Protein 4DOL (pdb70)

InterPro domains:
  IPR016087 Chalcone isomerase [PF02431] (90-283)
  IPR016088 Chalcone isomerase, 3-layer sandwich [G3DSA:3.50.70.10] (93-264)
  IPR016089 Chalcone isomerase, orthogonal bundle domain superfamily [G3DSA:1.10.890.20] (136-282)
  IPR036298 Chalcone isomerase superfamily [SSF54626] (83-286)

Sequence (207 aa):
EDYAEETATSVKFKRSVTLPGCSSPLSLLGTGFREKKFAIIGVKVYAAGYYVNESILSGLSAWTGRSADEIQRDSSLFVSIFQAQAEKSLQIVLVRDVDGKTFWDALDEAISPRIKSPSSEDTTALSTFCCIFQNRPLNKGSVILLTWINTSNMLVSVSSGGLPTNVDATIESGNVTSALFDVFFGDSPVSPTLKSSVANQLAMTLV

Nearest PDB structures (foldseek):
  4dol-assembly1_A  TM=1.005E+00  e=4.509E-45  Arabidopsis thaliana
  8dld-assembly1_A  TM=9.116E-01  e=2.793E-19  Physcomitrium patens
  5wl7-assembly1_A  TM=8.899E-01  e=1.535E-18  unidentified
  8dlc-assembly1_A-2  TM=8.757E-01  e=1.022E-16  Vitis vinifera
  8v8o-assembly2_B  TM=8.130E-01  e=9.898E-14  Panicum virgatum

Solvent-accessible surface area: 9985 Å² total; per-residue (Å²): 173,89,100,14,98,6,127,38,26,51,28,113,1,81,106,50,10,98,4,17,59,11,108,43,75,0,30,28,10,5,23,1,38,42,89,54,131,98,79,142,125,34,35,87,12,25,0,0,0,1,0,3,21,111,70,5,40,90,59,1,68,78,34,74,66,108,56,24,90,80,0,56,179,31,68,67,0,4,71,28,0,22,96,12,175,13,24,2,0,0,17,13,19,8,31,93,94,17,66,42,149,32,31,87,86,37,26,87,113,16,12,49,73,84,12,164,100,66,51,98,88,1,81,90,4,32,71,53,8,27,80,30,8,96,159,94,99,8,79,140,29,2,6,10,2,8,2,3,46,66,56,31,24,0,20,0,3,9,20,101,45,49,70,10,133,98,50,55,9,88,6,87,0,27,77,0,0,48,5,8,14,57,6,8,5,11,130,87,24,40,0,83,55,0,18,38,32,0,0,74,74,0,12,141,51,9,150

B-factor: mean 35.25, std 10.64, range [9.22, 76.33]

Structure (mmCIF, N/CA/C/O backbone):
data_4DOL
#
_entry.id   4DOL
#
_cell.length_a   51.908
_cell.length_b   52.911
_cell.length_c   95.563
_cell.angle_alpha   90.000
_cell.angle_beta   90.000
_cell.angle_gamma   90.000
#
_symmetry.space_group_name_H-M   'P 21 21 21'
#
loop_
_entity.id
_entity.type
_entity.pdbx_description
1 polymer At1g53520
2 non-polymer 'PALMITIC ACID'
3 water water
#
loop_
_atom_site.group_PDB
_atom_site.id
_atom_site.type_symbol
_atom_site.label_atom_id
_atom_site.label_alt_id
_atom_site.label_comp_id
_atom_site.label_asym_id
_atom_site.label_entity_id
_atom_site.label_seq_id
_atom_site.pdbx_PDB_ins_code
_atom_site.Cartn_x
_atom_site.Cartn_y
_atom_site.Cartn_z
_atom_site.occupancy
_atom_site.B_iso_or_equiv
_atom_site.auth_seq_id
_atom_site.auth_comp_id
_atom_site.auth_asym_id
_atom_site.auth_atom_id
_atom_site.pdbx_PDB_model_num
ATOM 1 N N . GLU A 1 11 ? 11.905 9.544 9.169 1.00 66.03 11 GLU A N 1
ATOM 2 C CA . GLU A 1 11 ? 10.485 9.387 8.744 1.00 64.53 11 GLU A CA 1
ATOM 3 C C . GLU A 1 11 ? 10.260 7.957 8.257 1.00 61.53 11 GLU A C 1
ATOM 4 O O . GLU A 1 11 ? 10.959 7.032 8.672 1.00 61.52 11 GLU A O 1
ATOM 10 N N . ASP A 1 12 ? 9.271 7.787 7.387 1.00 57.50 12 ASP A N 1
ATOM 11 C CA . ASP A 1 12 ? 8.945 6.488 6.816 1.00 54.15 12 ASP A CA 1
ATOM 12 C C . ASP A 1 12 ? 9.677 6.328 5.489 1.00 50.58 12 ASP A C 1
ATOM 13 O O . ASP A 1 12 ? 9.895 5.210 5.019 1.00 46.08 12 ASP A O 1
ATOM 18 N N . TYR A 1 13 ? 10.054 7.457 4.897 1.00 47.96 13 TYR A N 1
ATOM 19 C CA . TYR A 1 13 ? 10.748 7.470 3.614 1.00 47.34 13 TYR A CA 1
ATOM 20 C C . TYR A 1 13 ? 12.068 8.226 3.668 1.00 46.60 13 TYR A C 1
ATOM 21 O O . TYR A 1 13 ? 12.235 9.162 4.451 1.00 46.32 13 TYR A O 1
ATOM 30 N N . ALA A 1 14 ? 13.008 7.800 2.831 1.00 41.63 14 ALA A N 1
ATOM 31 C CA . ALA A 1 14 ? 14.308 8.443 2.736 1.00 40.52 14 ALA A CA 1
ATOM 32 C C . ALA A 1 14 ? 14.341 9.066 1.345 1.00 39.38 14 ALA A C 1
ATOM 33 O O . ALA A 1 14 ? 13.652 8.599 0.439 1.00 40.93 14 ALA A O 1
ATOM 35 N N . GLU A 1 15 ? 15.129 10.118 1.170 1.00 40.14 15 GLU A N 1
ATOM 36 C CA . GLU A 1 15 ? 15.200 10.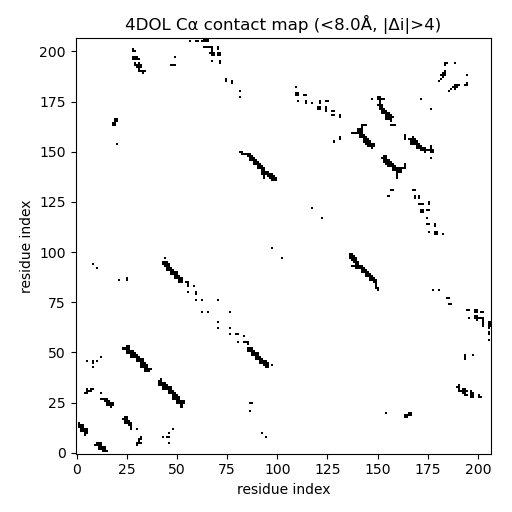768 -0.129 1.00 40.75 15 GLU A CA 1
ATOM 37 C C . GLU A 1 15 ? 16.589 10.667 -0.735 1.00 40.08 15 GLU A C 1
ATOM 38 O O . GLU A 1 15 ? 17.591 10.943 -0.073 1.00 40.47 15 GLU A O 1
ATOM 44 N N . GLU A 1 16 ? 16.646 10.256 -1.997 1.00 37.74 16 GLU A N 1
ATOM 45 C CA . GLU A 1 16 ? 17.920 10.152 -2.686 1.00 37.97 16 GLU A CA 1
ATOM 46 C C . GLU A 1 16 ? 18.267 11.571 -3.123 1.00 41.07 16 GLU A C 1
ATOM 47 O O . GLU A 1 16 ? 17.572 12.167 -3.942 1.00 41.31 16 GLU A O 1
ATOM 53 N N . THR A 1 17 ? 19.338 12.102 -2.545 1.00 44.70 17 THR A N 1
ATOM 54 C CA . THR A 1 17 ? 19.819 13.457 -2.804 1.00 48.44 17 THR A CA 1
ATOM 55 C C . THR A 1 17 ? 19.730 13.988 -4.238 1.00 48.46 17 THR A C 1
ATOM 56 O O . THR A 1 17 ? 19.013 14.952 -4.515 1.00 47.85 17 THR A O 1
ATOM 60 N N . ALA A 1 18 ? 20.467 13.358 -5.144 1.00 45.67 18 ALA A N 1
ATOM 61 C CA . ALA A 1 18 ? 20.525 13.788 -6.537 1.00 44.17 18 ALA A CA 1
ATOM 62 C C . ALA A 1 18 ? 19.231 13.800 -7.343 1.00 41.73 18 ALA A C 1
ATOM 63 O O . ALA A 1 18 ? 18.971 14.747 -8.083 1.00 43.09 18 ALA A O 1
ATOM 65 N N . THR A 1 19 ? 18.424 12.756 -7.208 1.00 37.84 19 THR A N 1
ATOM 66 C CA . THR A 1 19 ? 17.187 12.651 -7.977 1.00 37.23 19 THR A CA 1
ATOM 67 C C . THR A 1 19 ? 15.919 12.996 -7.202 1.00 37.38 19 THR A C 1
ATOM 68 O O . THR A 1 19 ? 14.854 13.164 -7.797 1.00 39.44 19 THR A O 1
ATOM 72 N N . SER A 1 20 ? 16.037 13.076 -5.881 1.00 38.24 20 SER A N 1
ATOM 73 C CA . SER A 1 20 ? 14.905 13.374 -5.009 1.00 39.38 20 SER A CA 1
ATOM 74 C C . SER A 1 20 ? 13.903 12.220 -4.942 1.00 38.65 20 SER A C 1
ATOM 75 O O . SER A 1 20 ? 12.823 12.365 -4.371 1.00 38.68 20 SER A O 1
ATOM 78 N N . VAL A 1 21 ? 14.255 11.075 -5.524 1.00 35.40 21 VAL A N 1
ATOM 79 C CA . VAL A 1 21 ? 13.369 9.915 -5.494 1.00 32.83 21 VAL A CA 1
ATOM 80 C C . VAL A 1 21 ? 13.276 9.387 -4.069 1.00 32.12 21 VAL A C 1
ATOM 81 O O . VAL A 1 21 ? 14.290 9.227 -3.392 1.00 33.07 21 VAL A O 1
ATOM 85 N N . LYS A 1 22 ? 12.057 9.122 -3.612 1.00 33.89 22 LYS A N 1
ATOM 86 C CA . LYS A 1 22 ? 11.850 8.618 -2.260 1.00 35.55 22 LYS A CA 1
ATOM 87 C C . LYS A 1 22 ? 11.855 7.096 -2.185 1.00 32.84 22 LYS A C 1
ATOM 88 O O . LYS A 1 22 ? 11.305 6.410 -3.046 1.00 37.20 22 LYS A O 1
ATOM 94 N N . PHE A 1 23 ? 12.484 6.583 -1.136 1.00 32.04 23 PHE A N 1
ATOM 95 C CA . PHE A 1 23 ? 12.574 5.148 -0.895 1.00 32.92 23 PHE A CA 1
ATOM 96 C C . PHE A 1 23 ? 12.044 4.866 0.506 1.00 31.33 23 PHE A C 1
ATOM 97 O O . PHE A 1 23 ? 12.513 5.456 1.482 1.00 33.58 23 PHE A O 1
ATOM 105 N N . LYS A 1 24 ? 11.062 3.978 0.607 1.00 34.08 24 LYS A N 1
ATOM 106 C CA . LYS A 1 24 ? 10.494 3.643 1.908 1.00 36.87 24 LYS A CA 1
ATOM 107 C C . LYS A 1 24 ? 11.568 2.938 2.726 1.00 37.31 24 LYS A C 1
ATOM 108 O O . LYS A 1 24 ? 12.267 2.065 2.216 1.00 34.41 24 LYS A O 1
ATOM 114 N N . ARG A 1 25 ? 11.702 3.322 3.993 1.00 34.88 25 ARG A N 1
ATOM 115 C CA . ARG A 1 25 ? 12.713 2.735 4.866 1.00 33.75 25 ARG A CA 1
ATOM 116 C C . ARG A 1 25 ? 12.470 1.265 5.199 1.00 34.42 25 ARG A C 1
ATOM 117 O O . ARG A 1 25 ? 13.413 0.510 5.440 1.00 31.92 25 ARG A O 1
ATOM 125 N N . SER A 1 26 ? 11.206 0.860 5.226 1.00 32.35 26 SER A N 1
ATOM 126 C CA . SER A 1 26 ? 10.871 -0.527 5.499 1.00 33.60 26 SER A CA 1
ATOM 127 C C . SER A 1 26 ? 9.886 -0.938 4.425 1.00 35.22 26 SER A C 1
ATOM 128 O O . SER A 1 26 ? 8.886 -0.254 4.197 1.00 37.23 26 SER A O 1
ATOM 131 N N . VAL A 1 27 ? 10.167 -2.050 3.756 1.00 34.70 27 VAL A N 1
ATOM 132 C CA . VAL A 1 27 ? 9.298 -2.495 2.679 1.00 35.62 27 VAL A CA 1
ATOM 133 C C . VAL A 1 27 ? 9.051 -3.992 2.635 1.00 34.67 27 VAL A C 1
ATOM 134 O O . VAL A 1 27 ? 9.859 -4.789 3.111 1.00 35.17 27 VAL A O 1
ATOM 138 N N . THR A 1 28 ? 7.910 -4.358 2.060 1.00 32.06 28 THR A N 1
ATOM 139 C CA . THR A 1 28 ? 7.545 -5.754 1.870 1.00 31.23 28 THR A CA 1
ATOM 140 C C . THR A 1 28 ? 7.737 -5.970 0.372 1.00 28.84 28 THR A C 1
ATOM 141 O O . THR A 1 28 ? 7.140 -5.264 -0.444 1.00 31.36 28 THR A O 1
ATOM 145 N N . LEU A 1 29 ? 8.580 -6.928 0.009 1.00 26.40 29 LEU A N 1
ATOM 146 C CA . LEU A 1 29 ? 8.864 -7.188 -1.401 1.00 25.77 29 LEU A CA 1
ATOM 147 C C . LEU A 1 29 ? 8.382 -8.551 -1.881 1.00 25.73 29 LEU A C 1
ATOM 148 O O . LEU A 1 29 ? 8.288 -9.499 -1.099 1.00 25.83 29 LEU A O 1
ATOM 153 N N . PRO A 1 30 ? 8.082 -8.671 -3.188 1.00 23.45 30 PRO A N 1
ATOM 154 C CA . PRO A 1 30 ? 7.612 -9.934 -3.763 1.00 25.06 30 PRO A CA 1
ATOM 155 C C . PRO A 1 30 ? 8.529 -11.116 -3.439 1.00 26.56 30 PRO A C 1
ATOM 156 O O . PRO A 1 30 ? 9.750 -11.043 -3.625 1.00 25.44 30 PRO A O 1
ATOM 160 N N . GLY A 1 31 ? 7.934 -12.199 -2.946 1.00 24.25 31 GLY A N 1
ATOM 161 C CA . GLY A 1 31 ? 8.697 -13.391 -2.630 1.00 25.33 31 GLY A CA 1
ATOM 162 C C . GLY A 1 31 ? 9.520 -13.361 -1.358 1.00 25.21 31 GLY A C 1
ATOM 163 O O . GLY A 1 31 ? 10.177 -14.350 -1.036 1.00 28.16 31 GLY A O 1
ATOM 164 N N . CYS A 1 32 ? 9.500 -12.243 -0.638 1.00 26.73 32 CYS A N 1
ATOM 165 C CA . CYS A 1 32 ? 10.261 -12.130 0.604 1.00 29.99 32 CYS A CA 1
ATOM 166 C C . CYS A 1 32 ? 9.353 -12.264 1.820 1.00 32.54 32 CYS A C 1
ATOM 167 O O . CYS A 1 32 ? 8.361 -11.553 1.951 1.00 30.07 32 CYS A O 1
ATOM 170 N N . SER A 1 33 ? 9.713 -13.172 2.715 1.00 42.27 33 SER A N 1
ATOM 171 C CA . SER A 1 33 ? 8.928 -13.413 3.915 1.00 49.16 33 SER A CA 1
ATOM 172 C C . SER A 1 33 ? 8.859 -12.202 4.845 1.00 51.21 33 SER A C 1
ATOM 173 O O . SER A 1 33 ? 7.775 -11.692 5.137 1.00 54.47 33 SER A O 1
ATOM 176 N N . SER A 1 34 ? 10.020 -11.742 5.300 1.00 45.77 34 SER A N 1
ATOM 177 C CA . SER A 1 34 ? 10.089 -10.608 6.213 1.00 44.02 34 SER A CA 1
ATOM 178 C C . SER A 1 34 ? 10.326 -9.277 5.513 1.00 41.07 34 SER A C 1
ATOM 179 O O . SER A 1 34 ? 10.864 -9.232 4.409 1.00 33.48 34 SER A O 1
ATOM 182 N N . PRO A 1 35 ? 9.906 -8.168 6.146 1.00 38.99 35 PRO A N 1
ATOM 183 C CA . PRO A 1 35 ? 10.110 -6.856 5.534 1.00 37.35 35 PRO A CA 1
ATOM 184 C C . PRO A 1 35 ? 11.607 -6.579 5.508 1.00 34.92 35 PRO A C 1
ATOM 185 O O . PRO A 1 35 ? 12.356 -7.113 6.330 1.00 33.93 35 PRO A O 1
ATOM 189 N N . LEU A 1 36 ? 12.043 -5.760 4.560 1.00 30.11 36 LEU A N 1
ATOM 190 C CA . LEU A 1 36 ? 13.455 -5.422 4.458 1.00 30.07 36 LEU A CA 1
ATOM 191 C C . LEU A 1 36 ? 13.663 -3.965 4.821 1.00 28.72 36 LEU A C 1
ATOM 192 O O . LEU A 1 36 ? 12.779 -3.131 4.616 1.00 28.64 36 LEU A O 1
ATOM 197 N N . SER A 1 37 ? 14.839 -3.665 5.359 1.00 28.52 37 SER A N 1
ATOM 198 C CA . SER A 1 37 ? 15.175 -2.306 5.755 1.00 27.83 37 SER A CA 1
ATOM 199 C C . SER A 1 37 ? 16.155 -1.667 4.779 1.00 27.17 37 SER A C 1
ATOM 200 O O . SER A 1 37 ? 17.108 -2.314 4.321 1.00 23.59 37 SER A O 1
ATOM 203 N N . LEU A 1 38 ? 15.915 -0.392 4.478 1.00 26.50 38 LEU A N 1
ATOM 204 C CA . LEU A 1 38 ? 16.757 0.373 3.567 1.00 29.09 38 LEU A CA 1
ATOM 205 C C . LEU A 1 38 ? 18.137 0.563 4.185 1.00 30.88 38 LEU A C 1
ATOM 206 O O . LEU A 1 38 ? 18.263 1.050 5.314 1.00 27.18 38 LEU A O 1
ATOM 211 N N . LEU A 1 39 ? 19.168 0.182 3.437 1.00 25.40 39 LEU A N 1
ATOM 212 C CA . LEU A 1 39 ? 20.539 0.295 3.909 1.00 27.89 39 LEU A CA 1
ATOM 213 C C . LEU A 1 39 ? 21.282 1.441 3.224 1.00 27.51 39 LEU A C 1
ATOM 214 O O . LEU A 1 39 ? 22.262 1.959 3.756 1.00 30.19 39 LEU A O 1
ATOM 219 N N . GLY A 1 40 ? 20.818 1.838 2.043 1.00 28.30 40 GLY A N 1
ATOM 220 C CA . GLY A 1 40 ? 21.473 2.928 1.341 1.00 26.24 40 GLY A CA 1
ATOM 221 C C . GLY A 1 40 ? 20.799 3.323 0.038 1.00 24.40 40 GLY A C 1
ATOM 222 O O . GLY A 1 40 ? 20.028 2.552 -0.533 1.00 24.77 40 GLY A O 1
ATOM 223 N N . THR A 1 41 ? 21.090 4.535 -0.427 1.00 24.92 41 THR A N 1
ATOM 224 C CA . THR A 1 41 ? 20.531 5.028 -1.681 1.00 26.65 41 THR A CA 1
ATOM 225 C C . THR A 1 41 ? 21.615 5.713 -2.495 1.00 26.00 41 THR A C 1
ATOM 226 O O . THR A 1 41 ? 22.660 6.091 -1.972 1.00 28.60 41 THR A O 1
ATOM 230 N N . GLY A 1 42 ? 21.361 5.868 -3.785 1.00 24.99 42 GLY A N 1
ATOM 231 C CA . GLY A 1 42 ? 22.331 6.513 -4.647 1.00 25.70 42 GLY A CA 1
ATOM 232 C C . GLY A 1 42 ? 21.757 6.660 -6.037 1.00 26.18 42 GLY A C 1
ATOM 233 O O . GLY A 1 42 ? 20.611 6.284 -6.281 1.00 27.78 42 GLY A O 1
ATOM 234 N N . PHE A 1 43 ? 22.543 7.214 -6.950 1.00 25.59 43 PHE A N 1
ATOM 235 C CA . PHE A 1 43 ? 22.080 7.383 -8.315 1.00 25.84 43 PHE A CA 1
ATOM 236 C C . PHE A 1 43 ? 23.131 6.843 -9.267 1.00 22.71 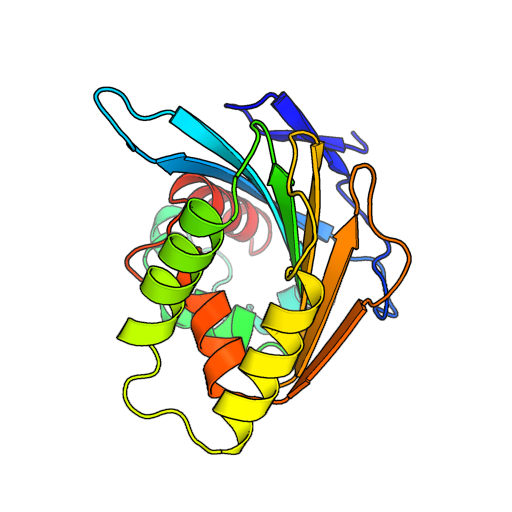43 PHE A C 1
ATOM 237 O O . PHE A 1 43 ? 24.300 6.682 -8.902 1.00 23.31 43 PHE A O 1
ATOM 245 N N . ARG A 1 44 ? 22.700 6.548 -10.486 1.00 26.12 44 ARG A N 1
ATOM 246 C CA . ARG A 1 44 ? 23.601 6.054 -11.511 1.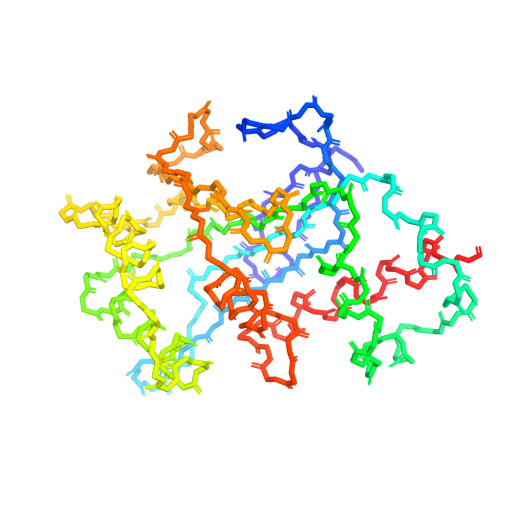00 25.17 44 ARG A CA 1
ATOM 247 C C . ARG A 1 44 ? 23.517 7.035 -12.664 1.00 24.13 44 ARG A C 1
ATOM 248 O O . ARG A 1 44 ? 22.434 7.313 -13.177 1.00 27.16 44 ARG A O 1
ATOM 256 N N . GLU A 1 45 ? 24.660 7.587 -13.047 1.00 25.32 45 GLU A N 1
ATOM 257 C CA . GLU A 1 45 ? 24.689 8.524 -14.158 1.00 28.62 45 GLU A CA 1
ATOM 258 C C . GLU A 1 45 ? 25.590 7.966 -15.249 1.00 28.80 45 GLU A C 1
ATOM 259 O O . GLU A 1 45 ? 26.515 7.202 -14.972 1.00 28.93 45 GLU A O 1
ATOM 265 N N . LYS A 1 46 ? 25.304 8.334 -16.493 1.00 26.53 46 LYS A N 1
ATOM 266 C CA . LYS A 1 46 ? 26.098 7.865 -17.618 1.00 25.08 46 LYS A CA 1
ATOM 267 C C . LYS A 1 46 ? 26.146 8.941 -18.686 1.00 26.48 46 LYS A C 1
ATOM 268 O O . LYS A 1 46 ? 25.185 9.690 -18.864 1.00 27.65 46 LYS A O 1
ATOM 274 N N . LYS A 1 47 ? 27.276 9.020 -19.379 1.00 28.00 47 LYS A N 1
ATOM 275 C CA . LYS A 1 47 ? 27.436 9.990 -20.454 1.00 29.33 47 LYS A CA 1
ATOM 276 C C . LYS A 1 47 ? 27.239 9.249 -21.770 1.00 28.76 47 LYS A C 1
ATOM 277 O O . LYS A 1 47 ? 28.072 8.432 -22.164 1.00 32.22 47 LYS A O 1
ATOM 283 N N . PHE A 1 48 ? 26.125 9.524 -22.434 1.00 26.27 48 PHE A N 1
ATOM 284 C CA . PHE A 1 48 ? 25.823 8.890 -23.708 1.00 27.78 48 PHE A CA 1
ATOM 285 C C . PHE A 1 48 ? 26.349 9.755 -24.835 1.00 31.59 48 PHE A C 1
ATOM 286 O O . PHE A 1 48 ? 26.707 9.252 -25.903 1.00 29.60 48 PHE A O 1
ATOM 294 N N . ALA A 1 49 ? 26.393 11.060 -24.587 1.00 29.03 49 ALA A N 1
ATOM 295 C CA . ALA A 1 49 ? 26.853 12.006 -25.595 1.00 31.36 49 ALA A CA 1
ATOM 296 C C . ALA A 1 49 ? 27.942 12.947 -25.092 1.00 28.60 49 ALA A C 1
ATOM 297 O O . ALA A 1 49 ? 29.121 12.594 -25.083 1.00 31.50 49 ALA A O 1
ATOM 299 N N . ILE A 1 50 ? 27.541 14.143 -24.668 1.00 31.31 50 ILE A N 1
ATOM 300 C CA . ILE A 1 50 ? 28.494 15.142 -24.196 1.00 31.08 50 ILE A CA 1
ATOM 301 C C . ILE A 1 50 ? 28.574 15.281 -22.684 1.00 30.94 50 ILE A C 1
ATOM 302 O O . ILE A 1 50 ? 29.668 15.330 -22.122 1.00 34.68 50 ILE A O 1
ATOM 307 N N . ILE A 1 51 ? 27.420 15.361 -22.030 1.00 32.97 51 ILE A N 1
ATOM 308 C CA . ILE A 1 51 ? 27.383 15.505 -20.581 1.00 36.09 51 ILE A CA 1
ATOM 309 C C . ILE A 1 51 ? 26.739 14.288 -19.930 1.00 34.59 51 ILE A C 1
ATOM 310 O O . ILE A 1 51 ? 25.853 13.656 -20.505 1.00 35.47 51 ILE A O 1
ATOM 315 N N . GLY A 1 52 ? 27.196 13.956 -18.729 1.00 36.01 52 GLY A N 1
ATOM 316 C CA . GLY A 1 52 ? 26.629 12.819 -18.031 1.00 31.00 52 GLY A CA 1
ATOM 317 C C . GLY A 1 52 ? 25.224 13.153 -17.578 1.00 32.41 52 GLY A C 1
ATOM 318 O O . GLY A 1 52 ? 24.934 14.301 -17.230 1.00 33.61 52 GLY A O 1
ATOM 319 N N . VAL A 1 53 ? 24.343 12.159 -17.594 1.00 27.44 53 VAL A N 1
ATOM 320 C CA . VAL A 1 53 ? 22.969 12.359 -17.161 1.00 29.65 53 VAL A CA 1
ATOM 321 C C . VAL A 1 53 ? 22.576 11.286 -16.160 1.00 30.70 53 VAL A C 1
ATOM 322 O O . VAL A 1 53 ? 23.114 10.176 -16.185 1.00 29.13 53 VAL A O 1
ATOM 326 N N . LYS A 1 54 ? 21.644 11.628 -15.276 1.00 29.90 54 LYS A N 1
ATOM 327 C CA . LYS A 1 54 ? 21.165 10.686 -14.275 1.00 29.81 54 LYS A CA 1
ATOM 328 C C . LYS A 1 54 ? 20.205 9.729 -14.965 1.00 28.18 54 LYS A C 1
ATOM 329 O O . LYS A 1 54 ? 19.264 10.151 -15.638 1.00 28.99 54 LYS A O 1
ATOM 335 N N . VAL A 1 55 ? 20.452 8.434 -14.809 1.00 25.51 55 VAL A N 1
ATOM 336 C CA . VAL A 1 55 ? 19.611 7.434 -15.448 1.00 24.58 55 VAL A CA 1
ATOM 337 C C . VAL A 1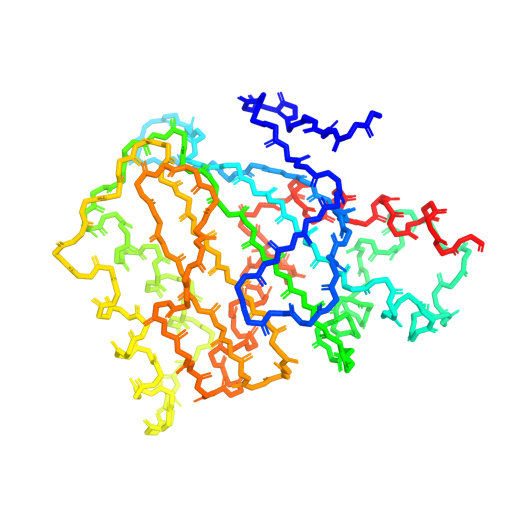 55 ? 18.606 6.861 -14.460 1.00 24.77 55 VAL A C 1
ATOM 338 O O . VAL A 1 55 ? 17.436 6.660 -14.791 1.00 27.30 55 VAL A O 1
ATOM 342 N N . TYR A 1 56 ? 19.061 6.599 -13.243 1.00 24.61 56 TYR A N 1
ATOM 343 C CA . TYR A 1 56 ? 18.160 6.056 -12.242 1.00 24.20 56 TYR A CA 1
ATOM 344 C C . TYR A 1 56 ? 18.624 6.263 -10.815 1.00 22.54 56 TYR A C 1
ATOM 345 O O . TYR A 1 56 ? 19.781 6.597 -10.557 1.00 25.25 56 TYR A O 1
ATOM 354 N N . ALA A 1 57 ? 17.681 6.092 -9.894 1.00 24.54 57 ALA A N 1
ATOM 355 C CA . ALA A 1 57 ? 17.944 6.191 -8.469 1.00 23.93 57 ALA A CA 1
ATOM 356 C C . ALA A 1 57 ? 17.885 4.738 -8.004 1.00 22.35 57 ALA A C 1
ATOM 357 O O . ALA A 1 57 ? 17.176 3.926 -8.604 1.00 22.79 57 ALA A O 1
ATOM 359 N N . ALA A 1 58 ? 18.626 4.404 -6.953 1.00 23.10 58 ALA A N 1
ATOM 360 C CA . ALA A 1 58 ? 18.619 3.033 -6.457 1.00 24.04 58 ALA A CA 1
ATOM 361 C C . ALA A 1 58 ? 18.648 2.976 -4.941 1.00 24.48 58 ALA A C 1
ATOM 362 O O . ALA A 1 58 ? 19.289 3.796 -4.294 1.00 26.33 58 ALA A O 1
ATOM 364 N N . GLY A 1 59 ? 17.937 2.000 -4.390 1.00 25.18 59 GLY A N 1
ATOM 365 C CA . GLY A 1 59 ? 17.902 1.810 -2.952 1.00 23.91 59 GLY A CA 1
ATOM 366 C C . GLY A 1 59 ? 18.196 0.353 -2.669 1.00 23.06 59 GLY A C 1
ATOM 367 O O . GLY A 1 59 ? 17.594 -0.535 -3.280 1.00 23.56 59 GLY A O 1
ATOM 368 N N . TYR A 1 60 ? 19.129 0.096 -1.758 1.00 21.91 60 TYR A N 1
ATOM 369 C CA . TYR A 1 60 ? 19.487 -1.276 -1.411 1.00 21.71 60 TYR A CA 1
ATOM 370 C C . TYR A 1 60 ? 18.869 -1.628 -0.059 1.00 23.73 60 TYR A C 1
ATOM 371 O O . TYR A 1 60 ? 19.030 -0.891 0.913 1.00 25.03 60 TYR A O 1
ATOM 380 N N . TYR A 1 61 ? 18.176 -2.761 -0.020 1.00 24.16 61 TYR A N 1
ATOM 381 C CA . TYR A 1 61 ? 17.490 -3.242 1.179 1.00 24.72 61 TYR A CA 1
ATOM 382 C C . TYR A 1 61 ? 18.018 -4.576 1.677 1.00 23.96 61 TYR A C 1
ATOM 383 O O . TYR A 1 61 ? 18.437 -5.421 0.888 1.00 22.45 61 TYR A O 1
ATOM 392 N N . VAL A 1 62 ? 17.970 -4.779 2.991 1.00 22.55 62 VAL A N 1
ATOM 393 C CA . VAL A 1 62 ? 18.423 -6.042 3.565 1.00 23.17 62 VAL A CA 1
ATOM 394 C C . VAL A 1 62 ? 17.548 -6.458 4.737 1.00 24.74 62 VAL A C 1
ATOM 395 O O . VAL A 1 62 ? 16.972 -5.607 5.418 1.00 26.10 62 VAL A O 1
ATOM 399 N N . ASN A 1 63 ? 17.433 -7.765 4.949 1.00 26.07 63 ASN A N 1
ATOM 400 C CA . ASN A 1 63 ? 16.673 -8.267 6.087 1.00 29.48 63 ASN A CA 1
ATOM 401 C C . ASN A 1 63 ? 17.578 -7.933 7.261 1.00 32.30 63 ASN A C 1
ATOM 402 O O . ASN A 1 63 ? 18.773 -8.247 7.235 1.00 31.64 63 ASN A O 1
ATOM 407 N N . GLU A 1 64 ? 17.030 -7.287 8.281 1.00 32.56 64 GLU A N 1
ATOM 408 C CA . GLU A 1 64 ? 17.853 -6.905 9.421 1.00 36.68 64 GLU A CA 1
ATOM 409 C C . GLU A 1 64 ? 18.623 -8.056 10.067 1.00 34.76 64 GLU A C 1
ATOM 410 O O . GLU A 1 64 ? 19.600 -7.834 10.788 1.00 36.87 64 GLU A O 1
ATOM 416 N N . SER A 1 65 ? 18.209 -9.280 9.769 1.00 34.78 65 SER A N 1
ATOM 417 C CA . SER A 1 65 ? 18.854 -10.463 10.321 1.00 36.80 65 SER A CA 1
ATOM 418 C C . SER A 1 65 ? 20.299 -10.650 9.869 1.00 39.73 65 SER A C 1
ATOM 419 O O . SER A 1 65 ? 21.060 -11.378 10.507 1.00 40.30 65 SER A O 1
ATOM 422 N N . ILE A 1 66 ? 20.688 -10.001 8.775 1.00 39.05 66 ILE A N 1
ATOM 423 C CA . ILE A 1 66 ? 22.060 -10.145 8.286 1.00 39.26 66 ILE A CA 1
ATOM 424 C C . ILE A 1 66 ? 23.062 -9.322 9.094 1.00 36.51 66 ILE A C 1
ATOM 425 O O . ILE A 1 66 ? 24.266 -9.559 9.021 1.00 31.43 66 ILE A O 1
ATOM 430 N N . LEU A 1 67 ? 22.568 -8.361 9.866 1.00 35.04 67 LEU A N 1
ATOM 431 C CA . LEU A 1 67 ? 23.454 -7.520 10.659 1.00 38.14 67 LEU A CA 1
ATOM 432 C C . LEU A 1 67 ? 24.302 -8.307 11.655 1.00 40.89 67 LEU A C 1
ATOM 433 O O . LEU A 1 67 ? 25.487 -8.021 11.821 1.00 38.77 67 LEU A O 1
ATOM 438 N N . SER A 1 68 ? 23.704 -9.292 12.316 1.00 41.54 68 SER A N 1
ATOM 439 C CA . SER A 1 68 ? 24.440 -10.093 13.289 1.00 45.86 68 SER A CA 1
ATOM 440 C C . SER A 1 68 ? 25.618 -10.794 12.622 1.00 47.29 68 SER A C 1
ATOM 441 O O . SER A 1 68 ? 26.696 -10.916 13.208 1.00 51.07 68 SER A O 1
ATOM 444 N N . GLY A 1 69 ? 25.408 -11.246 11.390 1.00 41.29 69 GLY A N 1
ATOM 445 C CA . GLY A 1 69 ? 26.459 -11.936 10.665 1.00 44.50 69 GLY A CA 1
ATOM 446 C C . GLY A 1 69 ? 27.632 -11.062 10.261 1.00 41.29 69 GLY A C 1
ATOM 447 O O . GLY A 1 69 ? 28.623 -11.558 9.724 1.00 43.94 69 GLY A O 1
ATOM 448 N N . LEU A 1 70 ? 27.529 -9.762 10.518 1.00 35.90 70 LEU A N 1
ATOM 449 C CA . LEU A 1 70 ? 28.595 -8.835 10.160 1.00 31.71 70 LEU A CA 1
ATOM 450 C C . LEU A 1 70 ? 29.296 -8.285 11.402 1.00 31.67 70 LEU A C 1
ATOM 451 O O . LEU A 1 70 ? 30.018 -7.292 11.323 1.00 33.86 70 LEU A O 1
ATOM 456 N N . SER A 1 71 ? 29.096 -8.943 12.541 1.00 30.06 71 SER A N 1
ATOM 457 C CA . SER A 1 71 ? 29.685 -8.496 13.797 1.00 30.92 71 SER A CA 1
ATOM 458 C C . SER A 1 71 ? 31.212 -8.387 13.793 1.00 31.22 71 SER A C 1
ATOM 459 O O . SER A 1 71 ? 31.782 -7.692 14.628 1.00 30.63 71 SER A O 1
ATOM 462 N N . ALA A 1 72 ? 31.877 -9.064 12.862 1.00 30.91 72 ALA A N 1
ATOM 463 C CA . ALA A 1 72 ? 33.337 -8.992 12.804 1.00 28.76 72 ALA A CA 1
ATOM 464 C C . ALA A 1 72 ? 33.801 -7.572 12.480 1.00 29.49 72 ALA A C 1
ATOM 465 O O . ALA A 1 72 ? 34.925 -7.190 12.809 1.00 29.45 72 ALA A O 1
ATOM 467 N N . TRP A 1 73 ? 32.930 -6.795 11.836 1.00 28.74 73 TRP A N 1
ATOM 468 C CA . TRP A 1 73 ? 33.249 -5.423 11.444 1.00 29.57 73 TRP A CA 1
ATOM 469 C C . TRP A 1 73 ? 32.689 -4.345 12.373 1.00 32.18 73 TRP A C 1
ATOM 470 O O . TRP A 1 73 ? 32.668 -3.168 12.023 1.00 32.28 73 TRP A O 1
ATOM 481 N N . THR A 1 74 ? 32.247 -4.741 13.560 1.00 34.05 74 THR A N 1
ATOM 482 C CA . THR A 1 74 ? 31.699 -3.779 14.511 1.00 36.27 74 THR A CA 1
ATOM 483 C C . THR A 1 74 ? 32.721 -2.699 14.871 1.00 35.91 74 THR A C 1
ATOM 484 O O . THR A 1 74 ? 33.913 -2.977 15.017 1.00 33.54 74 THR A O 1
ATOM 491 N N . GLY A 1 75 ? 32.246 -1.465 14.999 1.00 38.80 75 GLY A N 1
ATOM 492 C CA . GLY A 1 75 ? 33.116 -0.362 15.373 1.00 42.48 75 GLY A CA 1
ATOM 493 C C . GLY A 1 75 ? 34.016 0.231 14.306 1.00 44.00 75 GLY A C 1
ATOM 494 O O . GLY A 1 75 ? 34.876 1.054 14.620 1.00 45.84 75 GLY A O 1
ATOM 495 N N . ARG A 1 76 ? 33.838 -0.168 13.051 1.00 42.45 76 ARG A N 1
ATOM 496 C CA . ARG A 1 76 ? 34.674 0.375 11.987 1.00 42.68 76 ARG A CA 1
ATOM 497 C C . ARG A 1 76 ? 34.042 1.609 11.353 1.00 43.16 76 ARG A C 1
ATOM 498 O O . ARG A 1 76 ? 32.822 1.778 11.381 1.00 45.59 76 ARG A O 1
ATOM 506 N N . SER A 1 77 ? 34.882 2.474 10.793 1.00 41.61 77 SER A N 1
ATOM 507 C CA . SER A 1 77 ? 34.412 3.704 10.163 1.00 40.39 77 SER A CA 1
ATOM 508 C C . SER A 1 77 ? 33.813 3.430 8.793 1.00 37.27 77 SER A C 1
ATOM 509 O O . SER A 1 77 ? 33.995 2.350 8.232 1.00 35.86 77 SER A O 1
ATOM 512 N N . ALA A 1 78 ? 33.107 4.422 8.261 1.00 39.77 78 ALA A N 1
ATOM 513 C CA . ALA A 1 78 ? 32.486 4.314 6.947 1.00 38.52 78 ALA A CA 1
ATOM 514 C C . ALA A 1 78 ? 33.545 4.087 5.869 1.00 39.12 78 ALA A C 1
ATOM 515 O O . ALA A 1 78 ? 33.346 3.285 4.954 1.00 36.86 78 ALA A O 1
ATOM 517 N N . ASP A 1 79 ? 34.669 4.792 5.977 1.00 39.11 79 ASP A N 1
ATOM 518 C CA . ASP A 1 79 ? 35.746 4.646 5.003 1.00 38.70 79 ASP A CA 1
ATOM 519 C C . ASP A 1 79 ? 36.401 3.270 5.072 1.00 37.34 79 ASP A C 1
ATOM 520 O O . ASP A 1 79 ? 36.755 2.697 4.041 1.00 37.47 79 ASP A O 1
ATOM 525 N N . GLU A 1 80 ? 36.569 2.744 6.283 1.00 36.65 80 GLU A N 1
ATOM 526 C CA . GLU A 1 80 ? 37.164 1.420 6.448 1.00 37.16 80 GLU A CA 1
ATOM 527 C C . GLU A 1 80 ? 36.229 0.377 5.847 1.00 34.60 80 GLU A C 1
ATOM 528 O O . GLU A 1 80 ? 36.666 -0.564 5.186 1.00 35.56 80 GLU A O 1
ATOM 534 N N . ILE A 1 81 ? 34.936 0.556 6.092 1.00 33.81 81 ILE A N 1
ATOM 535 C CA . ILE A 1 81 ? 33.926 -0.356 5.581 1.00 32.90 81 ILE A CA 1
ATOM 536 C C . ILE A 1 81 ? 33.835 -0.266 4.062 1.00 31.84 81 ILE A C 1
ATOM 537 O O . ILE A 1 81 ? 33.783 -1.286 3.381 1.00 28.96 81 ILE A O 1
ATOM 542 N N . GLN A 1 82 ? 33.828 0.955 3.535 1.00 30.46 82 GLN A N 1
ATOM 543 C CA . GLN A 1 82 ? 33.731 1.142 2.096 1.00 35.26 82 GLN A CA 1
ATOM 544 C C . GLN A 1 82 ? 34.841 0.463 1.305 1.00 36.58 82 GLN A C 1
ATOM 545 O O . GLN A 1 82 ? 34.589 -0.117 0.245 1.00 35.78 82 GLN A O 1
ATOM 551 N N . ARG A 1 83 ? 36.073 0.538 1.796 1.00 34.58 83 ARG A N 1
ATOM 552 C CA . ARG A 1 83 ? 37.199 -0.061 1.083 1.00 35.48 83 ARG A CA 1
ATOM 553 C C . ARG A 1 83 ? 37.444 -1.534 1.395 1.00 34.22 83 ARG A C 1
ATOM 554 O O . ARG A 1 83 ? 38.395 -2.118 0.882 1.00 33.76 83 ARG A O 1
ATOM 562 N N . ASP A 1 84 ? 36.586 -2.142 2.211 1.00 33.14 84 ASP A N 1
ATOM 563 C CA . ASP A 1 84 ? 36.763 -3.552 2.578 1.00 31.67 84 ASP A CA 1
ATOM 564 C C . ASP A 1 84 ? 35.921 -4.488 1.707 1.00 31.15 84 ASP A C 1
ATOM 565 O O . ASP A 1 84 ? 34.719 -4.628 1.923 1.00 29.96 84 ASP A O 1
ATOM 570 N N . SER A 1 85 ? 36.557 -5.137 0.735 1.00 30.40 85 SER A N 1
ATOM 571 C CA . SER A 1 85 ? 35.856 -6.059 -0.154 1.00 31.72 85 SER A CA 1
ATOM 572 C C . SER A 1 85 ? 35.237 -7.247 0.582 1.00 30.68 85 SER A C 1
ATOM 573 O O . SER A 1 85 ? 34.165 -7.724 0.210 1.00 28.57 85 SER A O 1
ATOM 576 N N . SER A 1 86 ? 35.909 -7.728 1.626 1.00 28.66 86 SER A N 1
ATOM 577 C CA . SER A 1 86 ? 35.406 -8.865 2.391 1.00 27.88 86 SER A CA 1
ATOM 578 C C . SER A 1 86 ? 34.072 -8.589 3.078 1.00 26.04 86 SER A C 1
ATOM 579 O O . SER A 1 86 ? 33.263 -9.500 3.257 1.00 27.30 86 SER A O 1
ATOM 582 N N . LEU A 1 87 ? 33.852 -7.342 3.481 1.00 26.78 87 LEU A N 1
ATOM 583 C CA . LEU A 1 87 ? 32.601 -6.982 4.133 1.00 28.02 87 LEU A CA 1
ATOM 584 C C . LEU A 1 87 ? 31.450 -7.085 3.135 1.00 25.74 87 LEU A C 1
ATOM 585 O O . LEU A 1 87 ? 30.415 -7.676 3.427 1.00 25.36 87 LEU A O 1
ATOM 590 N N . PHE A 1 88 ? 31.636 -6.525 1.947 1.00 27.30 88 PHE A N 1
ATOM 591 C CA . PHE A 1 88 ? 30.582 -6.593 0.942 1.00 27.35 88 PHE A CA 1
ATOM 592 C C . PHE A 1 88 ? 30.348 -8.026 0.479 1.00 25.64 88 PHE A C 1
ATOM 593 O O . PHE A 1 88 ? 29.216 -8.414 0.216 1.00 26.18 88 PHE A O 1
ATOM 601 N N . VAL A 1 89 ? 31.409 -8.824 0.392 1.00 24.33 89 VAL A N 1
ATOM 602 C CA . VAL A 1 89 ? 31.230 -10.218 0.000 1.00 25.83 89 VAL A CA 1
ATOM 603 C C . VAL A 1 89 ? 30.404 -10.895 1.103 1.00 24.91 89 VAL A C 1
ATOM 604 O O . VAL A 1 89 ? 29.524 -11.706 0.820 1.00 24.04 89 VAL A O 1
ATOM 608 N N . SER A 1 90 ? 30.683 -10.551 2.359 1.00 24.53 90 SER A N 1
ATOM 609 C CA . SER A 1 90 ? 29.946 -11.140 3.478 1.00 24.99 90 SER A CA 1
ATOM 610 C C . SER A 1 90 ? 28.465 -10.770 3.431 1.00 28.01 90 SER A C 1
ATOM 611 O O . SER A 1 90 ? 27.614 -11.555 3.851 1.00 26.77 90 SER A O 1
ATOM 614 N N . ILE A 1 91 ? 28.163 -9.577 2.928 1.00 26.64 91 ILE A N 1
ATOM 615 C CA . ILE A 1 91 ? 26.771 -9.144 2.802 1.00 28.21 91 ILE A CA 1
ATOM 616 C C . ILE A 1 91 ? 26.110 -10.042 1.757 1.00 24.96 91 ILE A C 1
ATOM 617 O O . ILE A 1 91 ? 25.002 -10.534 1.950 1.00 27.69 91 ILE A O 1
ATOM 622 N N . PHE A 1 92 ? 26.810 -10.254 0.649 1.00 24.75 92 PHE A N 1
ATOM 623 C CA . PHE A 1 92 ? 26.310 -11.092 -0.433 1.00 24.31 92 PHE A CA 1
ATOM 624 C C . PHE A 1 92 ? 26.083 -12.530 0.028 1.00 25.42 92 PHE A C 1
ATOM 625 O O . PHE A 1 92 ? 25.103 -13.169 -0.350 1.00 23.20 92 PHE A O 1
ATOM 633 N N . GLN A 1 93 ? 26.999 -13.030 0.850 1.00 25.65 93 GLN A N 1
ATOM 634 C CA . GLN A 1 93 ? 26.920 -14.399 1.341 1.00 24.84 93 GLN A CA 1
ATOM 635 C C . GLN A 1 93 ? 25.959 -14.626 2.498 1.00 26.69 93 GLN A C 1
ATOM 636 O O . GLN A 1 93 ? 25.634 -15.773 2.810 1.00 30.02 93 GLN A O 1
ATOM 642 N N . ALA A 1 94 ? 25.510 -13.548 3.132 1.00 26.97 94 ALA A N 1
ATOM 643 C CA . ALA A 1 94 ? 24.586 -13.661 4.261 1.00 35.80 94 ALA A CA 1
ATOM 644 C C . ALA A 1 94 ? 23.366 -14.509 3.901 1.00 36.70 94 ALA A C 1
ATOM 645 O O . ALA A 1 94 ? 22.797 -14.375 2.822 1.00 35.97 94 ALA A O 1
ATOM 647 N N . GLN A 1 95 ? 22.963 -15.381 4.820 1.00 41.90 95 GLN A N 1
ATOM 648 C CA . GLN A 1 95 ? 21.831 -16.274 4.596 1.00 45.84 95 GLN A CA 1
ATOM 649 C C . GLN A 1 95 ? 20.470 -15.601 4.769 1.00 46.73 95 GLN A C 1
ATOM 650 O O . GLN A 1 95 ? 19.559 -16.173 5.375 1.00 47.88 95 GLN A O 1
ATOM 656 N N . ALA A 1 96 ? 20.332 -14.392 4.238 1.00 41.27 96 ALA A N 1
ATOM 657 C CA . ALA A 1 96 ? 19.075 -13.660 4.330 1.00 39.23 96 ALA A CA 1
ATOM 658 C C . ALA A 1 96 ? 18.780 -12.960 3.008 1.00 36.40 96 ALA A C 1
ATOM 659 O O . ALA A 1 96 ? 19.605 -12.965 2.095 1.00 35.46 96 ALA A O 1
ATOM 661 N N . GLU A 1 97 ? 17.606 -12.348 2.916 1.00 30.06 97 GLU A N 1
ATOM 662 C CA . GLU A 1 97 ? 17.190 -11.674 1.692 1.00 28.57 97 GLU A CA 1
ATOM 663 C C . GLU A 1 97 ? 17.705 -10.239 1.601 1.00 24.96 97 GLU A C 1
ATOM 664 O O . GLU A 1 97 ? 17.823 -9.542 2.607 1.00 24.78 97 GLU A O 1
ATOM 670 N N . LYS A 1 98 ? 18.047 -9.819 0.385 1.00 22.36 98 LYS A N 1
ATOM 671 C CA . LYS A 1 98 ? 18.493 -8.457 0.128 1.00 23.92 98 LYS A CA 1
ATOM 672 C C . LYS A 1 98 ? 17.871 -8.102 -1.207 1.00 19.84 98 LYS A C 1
ATOM 673 O O . LYS A 1 98 ? 17.571 -8.984 -2.014 1.00 21.37 98 LYS A O 1
ATOM 679 N N . SER A 1 99 ? 17.693 -6.813 -1.454 1.00 22.13 99 SER A N 1
ATOM 680 C CA . SER A 1 99 ? 17.099 -6.406 -2.714 1.00 23.81 99 SER A CA 1
ATOM 681 C C . SER A 1 99 ? 17.516 -5.010 -3.128 1.00 21.24 99 SER A C 1
ATOM 682 O O . SER A 1 99 ? 17.746 -4.136 -2.291 1.00 21.42 99 SER A O 1
ATOM 685 N N . LEU A 1 100 ? 17.620 -4.812 -4.439 1.00 21.18 100 LEU A N 1
ATOM 686 C CA . LEU A 1 100 ? 17.952 -3.505 -4.973 1.00 19.61 100 LEU A CA 1
ATOM 687 C C . LEU A 1 100 ? 16.713 -3.000 -5.709 1.00 19.72 100 LEU A C 1
ATOM 688 O O . LEU A 1 100 ? 16.157 -3.703 -6.560 1.00 21.18 100 LEU A O 1
ATOM 693 N N . GLN A 1 101 ? 16.269 -1.797 -5.358 1.00 20.69 101 GLN A N 1
ATOM 694 C CA . GLN A 1 101 ? 15.121 -1.185 -6.017 1.00 22.17 101 GLN A CA 1
ATOM 695 C C . GLN A 1 101 ? 15.666 -0.079 -6.914 1.00 20.62 101 GLN A C 1
ATOM 696 O O . GLN A 1 101 ? 16.263 0.881 -6.429 1.00 23.88 101 GLN A O 1
ATOM 702 N N . ILE A 1 102 ? 15.466 -0.226 -8.219 1.00 20.79 102 ILE A N 1
ATOM 703 C CA . ILE A 1 102 ? 15.930 0.759 -9.183 1.00 21.22 102 ILE A CA 1
ATOM 704 C C . ILE A 1 102 ? 14.727 1.512 -9.724 1.00 21.27 102 ILE A C 1
ATOM 705 O O . ILE A 1 102 ? 13.747 0.897 -10.130 1.00 22.84 102 ILE A O 1
ATOM 710 N N . VAL A 1 103 ? 14.799 2.842 -9.704 1.00 22.61 103 VAL A N 1
ATOM 711 C CA . VAL A 1 103 ? 13.706 3.683 -10.207 1.00 25.24 103 VAL A CA 1
ATOM 712 C C . VAL A 1 103 ? 14.260 4.548 -11.334 1.00 23.54 103 VAL A C 1
ATOM 713 O O . VAL A 1 103 ? 15.132 5.386 -11.108 1.00 26.52 103 VAL A O 1
ATOM 717 N N . LEU A 1 104 ? 13.766 4.338 -12.550 1.00 23.74 104 LEU A N 1
ATOM 718 C CA . LEU A 1 104 ? 14.259 5.105 -13.687 1.00 24.15 104 LEU A CA 1
ATOM 719 C C . LEU A 1 104 ? 13.822 6.560 -13.592 1.00 27.56 104 LEU A C 1
ATOM 720 O O . LEU A 1 104 ? 12.677 6.845 -13.238 1.00 27.75 104 LEU A O 1
ATOM 725 N N . VAL A 1 105 ? 14.744 7.475 -13.885 1.00 28.65 105 VAL A N 1
ATOM 726 C CA . VAL A 1 105 ? 14.427 8.901 -13.860 1.00 30.76 105 VAL A CA 1
ATOM 727 C C . VAL A 1 105 ? 14.482 9.480 -15.274 1.00 33.54 105 VAL A C 1
ATOM 728 O O . VAL A 1 105 ? 14.461 10.697 -15.464 1.00 34.33 105 VAL A O 1
ATOM 732 N N . ARG A 1 106 ? 14.562 8.592 -16.262 1.00 30.23 106 ARG A N 1
ATOM 733 C CA . ARG A 1 106 ? 14.570 8.980 -17.671 1.00 33.16 106 ARG A CA 1
ATOM 734 C C . ARG A 1 106 ? 14.237 7.744 -18.493 1.00 35.30 106 ARG A C 1
ATOM 735 O O . ARG A 1 106 ? 14.391 6.615 -18.017 1.00 29.85 106 ARG A O 1
ATOM 743 N N . ASP A 1 107 ? 13.756 7.948 -19.714 1.00 31.08 107 ASP A N 1
ATOM 744 C CA . ASP A 1 107 ? 13.423 6.820 -20.570 1.00 33.49 107 ASP A CA 1
ATOM 745 C C . ASP A 1 107 ? 14.702 6.089 -20.968 1.00 32.05 107 ASP A C 1
ATOM 746 O O . ASP A 1 107 ? 15.743 6.710 -21.180 1.00 30.47 107 ASP A O 1
ATOM 751 N N . VAL A 1 108 ? 14.615 4.768 -21.067 1.00 28.13 108 VAL A N 1
ATOM 752 C CA . VAL A 1 108 ? 15.750 3.951 -21.479 1.00 29.18 108 VAL A CA 1
ATOM 753 C C . VAL A 1 108 ? 15.247 3.084 -22.623 1.00 29.98 108 VAL A C 1
ATOM 754 O O . VAL A 1 108 ? 14.319 2.295 -22.440 1.00 32.95 108 VAL A O 1
ATOM 758 N N . ASP A 1 109 ? 15.837 3.230 -23.807 1.00 31.18 109 ASP A N 1
ATOM 759 C CA . ASP A 1 109 ? 15.388 2.428 -24.938 1.00 31.21 109 ASP A CA 1
ATOM 760 C C . ASP A 1 109 ? 16.046 1.053 -24.946 1.00 31.24 109 ASP A C 1
ATOM 761 O O . ASP A 1 109 ? 16.931 0.773 -24.135 1.00 31.40 109 ASP A O 1
ATOM 766 N N . GLY A 1 110 ? 15.599 0.197 -25.857 1.00 33.15 110 GLY A N 1
ATOM 767 C CA . GLY A 1 110 ? 16.129 -1.151 -25.947 1.00 36.91 110 GLY A CA 1
ATOM 768 C C . GLY A 1 110 ? 17.632 -1.301 -26.083 1.00 34.91 110 GLY A C 1
ATOM 769 O O . GLY A 1 110 ? 18.260 -1.990 -25.281 1.00 33.75 110 GLY A O 1
ATOM 770 N N . LYS A 1 111 ? 18.218 -0.669 -27.094 1.00 32.98 111 LYS A N 1
ATOM 771 C CA . LYS A 1 111 ? 19.658 -0.786 -27.307 1.00 34.38 111 LYS A CA 1
ATOM 772 C C . LYS A 1 111 ? 20.461 -0.308 -26.102 1.00 33.01 111 LYS A C 1
ATOM 773 O O . LYS A 1 111 ? 21.474 -0.910 -25.741 1.00 34.57 111 LYS A O 1
ATOM 779 N N . THR A 1 112 ? 20.004 0.770 -25.477 1.00 29.05 112 THR A N 1
ATOM 780 C CA . THR A 1 112 ? 20.686 1.310 -24.313 1.00 30.39 112 THR A CA 1
ATOM 781 C C . THR A 1 112 ? 20.678 0.264 -23.205 1.00 27.46 112 THR A C 1
ATOM 782 O O . THR A 1 112 ? 21.696 0.017 -22.562 1.00 28.81 112 THR A O 1
ATOM 786 N N . PHE A 1 113 ? 19.520 -0.352 -22.996 1.00 26.03 113 PHE A N 1
ATOM 787 C CA . PHE A 1 113 ? 19.385 -1.373 -21.966 1.00 25.91 113 PHE A CA 1
ATOM 788 C C . PHE A 1 113 ? 20.267 -2.593 -22.230 1.00 25.54 113 PHE A C 1
ATOM 789 O O . PHE A 1 113 ? 21.007 -3.027 -21.352 1.00 26.51 113 PHE A O 1
ATOM 797 N N . TRP A 1 114 ? 20.193 -3.157 -23.433 1.00 25.73 114 TRP A N 1
ATOM 798 C CA . TRP A 1 114 ? 21.007 -4.330 -23.741 1.00 29.76 114 TRP A CA 1
ATOM 799 C C . TRP A 1 114 ? 22.499 -4.018 -23.666 1.00 29.24 114 TRP A C 1
ATOM 800 O O . TRP A 1 114 ? 23.286 -4.839 -23.193 1.00 28.96 114 TRP A O 1
ATOM 811 N N . ASP A 1 115 ? 22.893 -2.832 -24.122 1.00 30.13 115 ASP A N 1
ATOM 812 C CA . ASP A 1 115 ? 24.299 -2.441 -24.064 1.00 31.54 115 ASP A CA 1
ATOM 813 C C . ASP A 1 115 ? 24.803 -2.433 -22.627 1.00 29.22 115 ASP A C 1
ATOM 814 O O . ASP A 1 115 ? 25.885 -2.944 -22.329 1.00 30.06 115 ASP A O 1
ATOM 819 N N . ALA A 1 116 ? 24.014 -1.842 -21.737 1.00 27.25 116 ALA A N 1
ATOM 820 C CA . ALA A 1 116 ? 24.389 -1.757 -20.335 1.00 25.33 116 ALA A CA 1
ATOM 821 C C . ALA A 1 116 ? 24.442 -3.137 -19.682 1.00 25.60 116 ALA A C 1
ATOM 822 O O . ALA A 1 116 ? 25.347 -3.425 -18.896 1.00 24.74 116 ALA A O 1
ATOM 824 N N . LEU A 1 117 ? 23.474 -3.990 -20.010 1.00 24.59 117 LEU A N 1
ATOM 825 C CA . LEU A 1 117 ? 23.427 -5.331 -19.437 1.00 26.11 117 LEU A CA 1
ATOM 826 C C . LEU A 1 117 ? 24.621 -6.157 -19.914 1.00 26.53 117 LEU A C 1
ATOM 827 O O . LEU A 1 117 ? 25.231 -6.898 -19.136 1.00 25.89 117 LEU A O 1
ATOM 832 N N . ASP A 1 118 ? 24.960 -6.020 -21.191 1.00 26.42 118 ASP A N 1
ATOM 833 C CA . ASP A 1 118 ? 26.086 -6.753 -21.756 1.00 29.42 118 ASP A CA 1
ATOM 834 C C . ASP A 1 118 ? 27.393 -6.270 -21.134 1.00 30.45 118 ASP A C 1
ATOM 835 O O . ASP A 1 118 ? 28.256 -7.067 -20.767 1.00 30.51 118 ASP A O 1
ATOM 840 N N . GLU A 1 119 ? 27.530 -4.956 -21.010 1.00 29.54 119 GLU A N 1
ATOM 841 C CA . GLU A 1 119 ? 28.733 -4.371 -20.434 1.00 33.49 119 GLU A CA 1
ATOM 842 C C . GLU A 1 119 ? 28.907 -4.786 -18.972 1.00 31.36 119 GLU A C 1
ATOM 843 O O . GLU A 1 119 ? 30.027 -4.895 -18.470 1.00 32.82 119 GLU A O 1
ATOM 849 N N . ALA A 1 120 ? 27.795 -5.022 -18.287 1.00 29.38 120 ALA A N 1
ATOM 850 C CA . ALA A 1 120 ? 27.845 -5.417 -16.886 1.00 30.63 120 ALA A CA 1
ATOM 851 C C . ALA A 1 120 ? 28.105 -6.909 -16.689 1.00 31.12 120 ALA A C 1
ATOM 852 O O . ALA A 1 120 ? 28.919 -7.301 -15.851 1.00 29.18 120 ALA A O 1
ATOM 854 N N . ILE A 1 121 ? 27.429 -7.734 -17.480 1.00 26.18 121 ILE A N 1
ATOM 855 C CA . ILE A 1 121 ? 27.536 -9.187 -17.363 1.00 27.72 121 ILE A CA 1
ATOM 856 C C . ILE A 1 121 ? 28.710 -9.858 -18.068 1.00 27.41 121 ILE A C 1
ATOM 857 O O . ILE A 1 121 ? 29.426 -10.658 -17.465 1.00 28.07 121 ILE A O 1
ATOM 862 N N . SER A 1 122 ? 28.900 -9.533 -19.341 1.00 29.78 122 SER A N 1
ATOM 863 C CA . SER A 1 122 ? 29.953 -10.142 -20.148 1.00 34.44 122 SER A CA 1
ATOM 864 C C . SER A 1 122 ? 31.351 -10.168 -19.546 1.00 34.51 122 SER A C 1
ATOM 865 O O . SER A 1 122 ? 32.001 -11.214 -19.529 1.00 38.05 122 SER A O 1
ATOM 868 N N . PRO A 1 123 ? 31.838 -9.022 -19.047 1.00 32.15 123 PRO A N 1
ATOM 869 C CA . PRO A 1 123 ? 33.179 -8.980 -18.456 1.00 31.83 123 PRO A CA 1
ATOM 870 C C . PRO A 1 123 ? 33.296 -9.812 -17.184 1.00 32.16 123 PRO A C 1
ATOM 871 O O . PRO A 1 123 ? 34.390 -10.225 -16.800 1.00 31.82 123 PRO A O 1
ATOM 875 N N . ARG A 1 124 ? 32.160 -10.058 -16.540 1.00 27.10 124 ARG A N 1
ATOM 876 C CA . ARG A 1 124 ? 32.130 -10.810 -15.296 1.00 27.37 124 ARG A CA 1
ATOM 877 C C . ARG A 1 124 ? 31.897 -12.311 -15.451 1.00 28.08 124 ARG A C 1
ATOM 878 O O . ARG A 1 124 ? 32.185 -13.084 -14.535 1.00 31.41 124 ARG A O 1
ATOM 886 N N . ILE A 1 125 ? 31.367 -12.716 -16.601 1.00 27.98 125 ILE A N 1
ATOM 887 C CA . ILE A 1 125 ? 31.117 -14.130 -16.880 1.00 30.15 125 ILE A CA 1
ATOM 888 C C . ILE A 1 125 ? 31.657 -14.415 -18.282 1.00 30.22 125 ILE A C 1
ATOM 889 O O . ILE A 1 125 ? 30.901 -14.508 -19.250 1.00 32.71 125 ILE A O 1
ATOM 894 N N . LYS A 1 126 ? 32.976 -14.541 -18.377 1.00 35.38 126 LYS A N 1
ATOM 895 C CA . LYS A 1 126 ? 33.643 -14.785 -19.653 1.00 37.90 126 LYS A CA 1
ATOM 896 C C . LYS A 1 126 ? 33.182 -16.052 -20.355 1.00 37.22 126 LYS A C 1
ATOM 897 O O . LYS A 1 126 ? 33.029 -16.071 -21.579 1.00 37.66 126 LYS A O 1
ATOM 903 N N . SER A 1 127 ? 32.970 -17.111 -19.582 1.00 37.57 127 SER A N 1
ATOM 904 C CA . SER A 1 127 ? 32.524 -18.379 -20.144 1.00 37.35 127 SER A CA 1
ATOM 905 C C . SER A 1 127 ? 31.318 -18.890 -19.373 1.00 32.93 127 SER A C 1
ATOM 906 O O . SER A 1 127 ? 31.449 -19.703 -18.459 1.00 32.95 127 SER A O 1
ATOM 909 N N . PRO A 1 128 ? 30.121 -18.407 -19.732 1.00 31.94 128 PRO A N 1
ATOM 910 C CA . PRO A 1 128 ? 28.872 -18.806 -19.081 1.00 32.42 128 PRO A CA 1
ATOM 911 C C . PRO A 1 128 ? 28.617 -20.309 -19.168 1.00 36.19 128 PRO A C 1
ATOM 912 O O . PRO A 1 128 ? 28.869 -20.930 -20.203 1.00 36.65 128 PRO A O 1
ATOM 916 N N . SER A 1 129 ? 28.127 -20.889 -18.077 1.00 34.29 129 SER A N 1
ATOM 917 C CA . SER A 1 129 ? 27.798 -22.310 -18.057 1.00 35.50 129 SER A CA 1
ATOM 918 C C . SER A 1 129 ? 26.418 -22.400 -18.701 1.00 34.82 129 SER A C 1
ATOM 919 O O . SER A 1 129 ? 25.782 -21.373 -18.948 1.00 33.81 129 SER A O 1
ATOM 922 N N . SER A 1 130 ? 25.950 -23.610 -18.986 1.00 33.45 130 SER A N 1
ATOM 923 C CA . SER A 1 130 ? 24.631 -23.749 -19.594 1.00 35.12 130 SER A CA 1
ATOM 924 C C . SER A 1 130 ? 23.588 -23.172 -18.634 1.00 32.27 130 SER A C 1
ATOM 925 O O . SER A 1 130 ? 22.606 -22.565 -19.061 1.00 31.19 130 SER A O 1
ATOM 928 N N . GLU A 1 131 ? 23.817 -23.352 -17.336 1.00 32.36 131 GLU A N 1
ATOM 929 C CA . GLU A 1 131 ? 22.905 -22.837 -16.318 1.00 33.24 131 GLU A CA 1
ATOM 930 C C . GLU A 1 131 ? 22.868 -21.306 -16.342 1.00 34.00 131 GLU A C 1
ATOM 931 O O . GLU A 1 131 ? 21.810 -20.702 -16.152 1.00 30.05 131 GLU A O 1
ATOM 937 N N . ASP A 1 132 ? 24.021 -20.682 -16.572 1.00 32.18 132 ASP A N 1
ATOM 938 C CA . ASP A 1 132 ? 24.093 -19.220 -16.622 1.00 30.89 132 ASP A CA 1
ATOM 939 C C . ASP A 1 132 ? 23.329 -18.703 -17.832 1.00 29.67 132 ASP A C 1
ATOM 940 O O . ASP A 1 132 ? 22.614 -17.705 -17.756 1.00 27.62 132 ASP A O 1
ATOM 945 N N . THR A 1 133 ? 23.491 -19.385 -18.960 1.00 28.20 133 THR A N 1
ATOM 946 C CA . THR A 1 133 ? 22.824 -18.987 -20.193 1.00 28.10 133 THR A CA 1
ATOM 947 C C . THR A 1 133 ? 21.311 -19.033 -20.017 1.00 30.81 133 THR A C 1
ATOM 948 O O . THR A 1 133 ? 20.591 -18.137 -20.464 1.00 29.77 133 THR A O 1
ATOM 952 N N . THR A 1 134 ? 20.834 -20.082 -19.357 1.00 29.47 134 THR A N 1
ATOM 953 C CA . THR A 1 134 ? 19.406 -20.234 -19.121 1.00 30.69 134 THR A CA 1
ATOM 954 C C . THR A 1 134 ? 18.894 -19.121 -18.208 1.00 28.27 134 THR A C 1
ATOM 955 O O . THR A 1 134 ? 17.849 -18.527 -18.466 1.00 27.26 134 THR A O 1
ATOM 959 N N . ALA A 1 135 ? 19.641 -18.835 -17.147 1.00 26.90 135 ALA A N 1
ATOM 960 C CA . ALA A 1 135 ? 19.241 -17.788 -16.210 1.00 28.96 135 ALA A CA 1
ATOM 961 C C . ALA A 1 135 ? 19.193 -16.435 -16.913 1.00 28.70 135 ALA A C 1
ATOM 962 O O . ALA A 1 135 ? 18.251 -15.664 -16.725 1.00 27.94 135 ALA A O 1
ATOM 964 N N . LEU A 1 136 ? 20.201 -16.148 -17.734 1.00 26.72 136 LEU A N 1
ATOM 965 C CA . LEU A 1 136 ? 20.242 -14.874 -18.445 1.00 23.81 136 LEU A CA 1
ATOM 966 C C . LEU A 1 136 ? 19.131 -14.736 -19.483 1.00 27.73 136 LEU A C 1
ATOM 967 O O . LEU A 1 136 ? 18.613 -13.641 -19.712 1.00 28.11 136 LEU A O 1
ATOM 972 N N . SER A 1 137 ? 18.765 -15.847 -20.113 1.00 28.21 137 SER A N 1
ATOM 973 C CA . SER A 1 137 ? 17.699 -15.831 -21.103 1.00 30.09 137 SER A CA 1
ATOM 974 C C . SER A 1 137 ? 16.389 -15.491 -20.399 1.00 28.80 137 SER A C 1
ATOM 975 O O . SER A 1 137 ? 15.611 -14.669 -20.880 1.00 29.64 137 SER A O 1
ATOM 978 N N . THR A 1 138 ? 16.159 -16.128 -19.253 1.00 27.10 138 THR A N 1
ATOM 979 C CA . THR A 1 138 ? 14.950 -15.890 -18.475 1.00 28.84 138 THR A CA 1
ATOM 980 C C . THR A 1 138 ? 14.928 -14.433 -18.023 1.00 27.21 138 THR A C 1
ATOM 981 O O . THR A 1 138 ? 13.899 -13.765 -18.098 1.00 29.39 138 THR A O 1
ATOM 985 N N . PHE A 1 139 ? 16.079 -13.948 -17.570 1.00 27.05 139 PHE A N 1
ATOM 986 C CA . PHE A 1 139 ? 16.220 -12.565 -17.112 1.00 26.03 139 PHE A CA 1
ATOM 987 C C . PHE A 1 139 ? 15.848 -11.586 -18.231 1.00 28.58 139 PHE A C 1
ATOM 988 O O . PHE A 1 139 ? 15.049 -10.669 -18.032 1.00 28.63 139 PHE A O 1
ATOM 996 N N . CYS A 1 140 ? 16.433 -11.786 -19.407 1.00 28.55 140 CYS A N 1
ATOM 997 C CA . CYS A 1 140 ? 16.177 -10.907 -20.545 1.00 29.66 140 CYS A CA 1
ATOM 998 C C . CYS A 1 140 ? 14.741 -10.939 -21.048 1.00 29.63 140 CYS A C 1
ATOM 999 O O . CYS A 1 140 ? 14.196 -9.911 -21.457 1.00 31.65 140 CYS A O 1
ATOM 1002 N N . CYS A 1 141 ? 14.127 -12.116 -21.016 1.00 31.96 141 CYS A N 1
ATOM 1003 C CA . CYS A 1 141 ? 12.753 -12.269 -21.480 1.00 34.95 141 CYS A CA 1
ATOM 1004 C C . CYS A 1 141 ? 11.806 -11.285 -20.801 1.00 35.17 141 CYS A C 1
ATOM 1005 O O . CYS A 1 141 ? 10.864 -10.791 -21.423 1.00 33.25 141 CYS A O 1
ATOM 1010 N N . ILE A 1 142 ? 12.063 -11.002 -19.527 1.00 31.65 142 ILE A N 1
ATOM 1011 C CA . ILE A 1 142 ? 11.234 -10.075 -18.761 1.00 33.58 142 ILE A CA 1
ATOM 1012 C C . ILE A 1 142 ? 11.260 -8.665 -19.349 1.00 35.09 142 ILE A C 1
ATOM 1013 O O . ILE A 1 142 ? 10.264 -7.944 -19.295 1.00 37.29 142 ILE A O 1
ATOM 1018 N N . PHE A 1 143 ? 12.405 -8.284 -19.907 1.00 33.96 143 PHE A N 1
ATOM 1019 C CA . PHE A 1 143 ? 12.586 -6.950 -20.473 1.00 36.58 143 PHE A CA 1
ATOM 1020 C C . PHE A 1 143 ? 12.336 -6.835 -21.969 1.00 40.25 143 PHE A C 1
ATOM 1021 O O . PHE A 1 143 ? 12.185 -5.730 -22.486 1.00 40.31 143 PHE A O 1
ATOM 1029 N N . GLN A 1 144 ? 12.303 -7.962 -22.670 1.00 43.12 144 GLN A N 1
ATOM 1030 C CA . GLN A 1 144 ? 12.078 -7.921 -24.110 1.00 48.22 144 GLN A CA 1
ATOM 1031 C C . GLN A 1 144 ? 10.675 -7.409 -24.423 1.00 49.42 144 GLN A C 1
ATOM 1032 O O . GLN A 1 144 ? 9.704 -7.775 -23.757 1.00 47.62 144 GLN A O 1
ATOM 1038 N N . ASN A 1 145 ? 10.583 -6.552 -25.436 1.00 52.02 145 ASN A N 1
ATOM 1039 C CA . ASN A 1 145 ? 9.311 -5.973 -25.855 1.00 55.91 145 ASN A CA 1
ATOM 1040 C C . ASN A 1 145 ? 8.628 -5.252 -24.697 1.00 55.84 145 ASN A C 1
ATOM 1041 O O . ASN A 1 145 ? 7.402 -5.236 -24.593 1.00 58.79 145 ASN A O 1
ATOM 1046 N N . ARG A 1 146 ? 9.435 -4.659 -23.825 1.00 54.20 146 ARG A N 1
ATOM 1047 C CA . ARG A 1 146 ? 8.918 -3.925 -22.679 1.00 51.91 146 ARG A CA 1
ATOM 1048 C C . ARG A 1 146 ? 9.565 -2.551 -22.609 1.00 49.35 146 ARG A C 1
ATOM 1049 O O . ARG A 1 146 ? 10.767 -2.432 -22.364 1.00 48.64 146 ARG A O 1
ATOM 1057 N N . PRO A 1 147 ? 8.773 -1.490 -22.829 1.00 45.83 147 PRO A N 1
ATOM 1058 C CA . PRO A 1 147 ? 9.307 -0.129 -22.781 1.00 43.44 147 PRO A CA 1
ATOM 1059 C C . PRO A 1 147 ? 9.697 0.267 -21.362 1.00 41.27 147 PRO A C 1
ATOM 1060 O O . PRO A 1 147 ? 8.885 0.189 -20.441 1.00 45.46 147 PRO A O 1
ATOM 1064 N N . LEU A 1 148 ? 10.947 0.679 -21.189 1.00 36.93 148 LEU A N 1
ATOM 1065 C CA . LEU A 1 148 ? 11.431 1.101 -19.881 1.00 33.84 148 LEU A CA 1
ATOM 1066 C C . LEU A 1 148 ? 11.403 2.620 -19.812 1.00 33.18 148 LEU A C 1
ATOM 1067 O O . LEU A 1 148 ? 12.426 3.283 -19.975 1.00 32.32 148 LEU A O 1
ATOM 1072 N N . ASN A 1 149 ? 10.221 3.171 -19.573 1.00 33.65 149 ASN A N 1
ATOM 1073 C CA . ASN A 1 149 ? 10.089 4.610 -19.490 1.00 35.48 1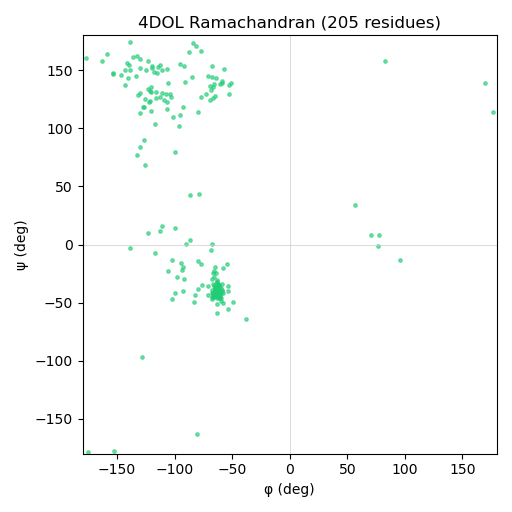49 ASN A CA 1
ATOM 1074 C C . ASN A 1 149 ? 10.352 5.114 -18.085 1.00 34.47 149 ASN A C 1
ATOM 1075 O O . ASN A 1 149 ? 10.395 4.338 -17.124 1.00 33.56 149 ASN A O 1
ATOM 1080 N N . LYS A 1 150 ? 10.548 6.422 -17.981 1.00 32.23 150 LYS A N 1
ATOM 1081 C CA . LYS A 1 150 ? 10.798 7.074 -16.707 1.00 32.32 150 LYS A CA 1
ATOM 1082 C C . LYS A 1 150 ? 9.717 6.645 -15.723 1.00 32.88 150 LYS A C 1
ATOM 1083 O O . LYS A 1 150 ? 8.544 6.534 -16.085 1.00 34.36 150 LYS A O 1
ATOM 1089 N N . GLY A 1 151 ? 10.118 6.388 -14.482 1.00 31.59 151 GLY A N 1
ATOM 1090 C CA . GLY A 1 151 ? 9.162 5.965 -13.477 1.00 31.60 151 GLY A CA 1
ATOM 1091 C C . GLY A 1 151 ? 9.108 4.456 -13.329 1.00 31.44 151 GLY A C 1
ATOM 1092 O O . GLY A 1 151 ? 8.526 3.939 -12.374 1.00 33.92 151 GLY A O 1
ATOM 1093 N N . SER A 1 152 ? 9.701 3.738 -14.278 1.00 29.35 152 SER A N 1
ATOM 1094 C CA . SER A 1 152 ? 9.716 2.284 -14.205 1.00 27.57 152 SER A CA 1
ATOM 1095 C C . SER A 1 152 ? 10.505 1.873 -12.969 1.00 25.01 152 SER A C 1
ATOM 1096 O O . SER A 1 152 ? 11.491 2.518 -12.614 1.00 26.08 152 SER A O 1
ATOM 1099 N N . VAL A 1 153 ? 10.058 0.808 -12.311 1.00 26.39 153 VAL A N 1
ATOM 1100 C CA . VAL A 1 153 ? 10.736 0.300 -11.120 1.00 25.56 153 VAL A CA 1
ATOM 1101 C C . VAL A 1 153 ? 11.180 -1.139 -11.373 1.00 25.89 153 VAL A C 1
ATOM 1102 O O . VAL A 1 153 ? 10.407 -1.964 -11.856 1.00 24.81 153 VAL A O 1
ATOM 1106 N N . ILE A 1 154 ? 12.438 -1.431 -11.060 1.00 24.12 154 ILE A N 1
ATOM 1107 C CA . IL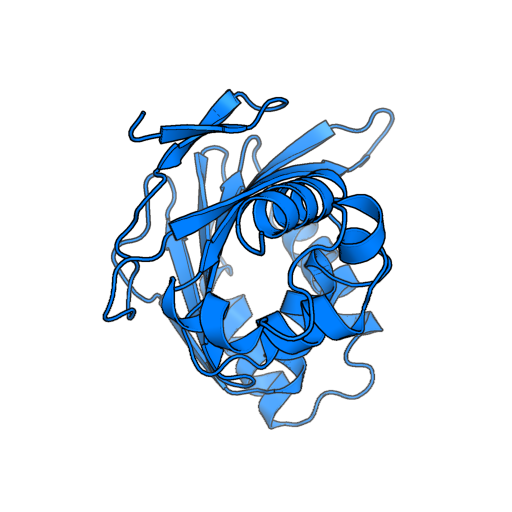E A 1 154 ? 12.968 -2.770 -11.247 1.00 23.96 154 ILE A CA 1
ATOM 1108 C C . ILE A 1 154 ? 13.432 -3.270 -9.889 1.00 22.04 154 ILE A C 1
ATOM 1109 O O . ILE A 1 154 ? 14.046 -2.530 -9.129 1.00 21.94 154 ILE A O 1
ATOM 1114 N N . LEU A 1 155 ? 13.095 -4.515 -9.580 1.00 21.30 155 LEU A N 1
ATOM 1115 C CA . LEU A 1 155 ? 13.518 -5.120 -8.331 1.00 21.70 155 LEU A CA 1
ATOM 1116 C C . LEU A 1 155 ? 14.423 -6.294 -8.633 1.00 21.71 155 LEU A C 1
ATOM 1117 O O . LEU A 1 155 ? 14.061 -7.185 -9.406 1.00 23.04 155 LEU A O 1
ATOM 1122 N N . LEU A 1 156 ? 15.606 -6.271 -8.032 1.00 20.66 156 LEU A N 1
ATOM 1123 C CA . LEU A 1 156 ? 16.572 -7.354 -8.156 1.00 20.95 156 LEU A CA 1
ATOM 1124 C C . LEU A 1 156 ? 16.705 -7.875 -6.732 1.00 20.65 156 LEU A C 1
ATOM 1125 O O . LEU A 1 156 ? 17.353 -7.253 -5.890 1.00 21.73 156 LEU A O 1
ATOM 1130 N N . THR A 1 157 ? 16.083 -9.017 -6.469 1.00 19.52 157 THR A N 1
ATOM 1131 C CA . THR A 1 157 ? 16.104 -9.591 -5.134 1.00 21.90 157 THR A CA 1
ATOM 1132 C C . THR A 1 157 ? 16.957 -10.849 -5.010 1.00 20.60 157 THR A C 1
ATOM 1133 O O . THR A 1 157 ? 16.775 -11.820 -5.741 1.00 25.28 157 THR A O 1
ATOM 1137 N N . TRP A 1 158 ? 17.903 -10.801 -4.082 1.00 21.09 158 TRP A N 1
ATOM 1138 C CA . TRP A 1 158 ? 18.791 -11.920 -3.819 1.00 22.81 158 TRP A CA 1
ATOM 1139 C C . TRP A 1 158 ? 18.188 -12.774 -2.701 1.00 23.55 158 TRP A C 1
ATOM 1140 O O . TRP A 1 158 ? 17.995 -12.291 -1.588 1.00 26.67 158 TRP A O 1
ATOM 1151 N N . ILE A 1 159 ? 17.888 -14.033 -3.001 1.00 23.84 159 ILE A N 1
ATOM 1152 C CA . ILE A 1 159 ? 17.330 -14.940 -1.994 1.00 30.75 159 ILE A CA 1
ATOM 1153 C C . ILE A 1 159 ? 18.483 -15.699 -1.340 1.00 35.43 159 ILE A C 1
ATOM 1154 O O . ILE A 1 159 ? 18.486 -15.929 -0.130 1.00 37.02 159 ILE A O 1
ATOM 1159 N N . ASN A 1 160 ? 19.450 -16.099 -2.159 1.00 36.54 160 ASN A N 1
ATOM 1160 C CA . ASN A 1 160 ? 20.657 -16.777 -1.690 1.00 41.44 160 ASN A CA 1
ATOM 1161 C C . ASN A 1 160 ? 21.758 -16.469 -2.707 1.00 40.01 160 ASN A C 1
ATOM 1162 O O . ASN A 1 160 ? 21.526 -15.717 -3.656 1.00 42.69 160 ASN A O 1
ATOM 1167 N N . THR A 1 161 ? 22.950 -17.027 -2.525 1.00 37.79 161 THR A N 1
ATOM 1168 C CA . THR A 1 161 ? 24.039 -16.729 -3.451 1.00 35.26 161 THR A CA 1
ATOM 1169 C C . THR A 1 161 ? 23.856 -17.256 -4.872 1.00 33.06 161 THR A C 1
ATOM 1170 O O . THR A 1 161 ? 24.727 -17.061 -5.722 1.00 35.03 161 THR A O 1
ATOM 1174 N N . SER A 1 162 ? 22.733 -17.914 -5.144 1.00 32.85 162 SER A N 1
ATOM 1175 C CA . SER A 1 162 ? 22.503 -18.436 -6.485 1.00 31.63 162 SER A CA 1
ATOM 1176 C C . SER A 1 162 ? 21.079 -18.249 -7.005 1.00 30.16 162 SER A C 1
ATOM 1177 O O . SER A 1 162 ? 20.793 -18.596 -8.148 1.00 32.28 162 SER A O 1
ATOM 1180 N N . ASN A 1 163 ? 20.192 -17.697 -6.178 1.00 27.03 163 ASN A N 1
ATOM 1181 C CA . ASN A 1 163 ? 18.799 -17.487 -6.588 1.00 28.23 163 ASN A CA 1
ATOM 1182 C C . ASN A 1 163 ? 18.387 -16.020 -6.513 1.00 24.74 163 ASN A C 1
ATOM 1183 O O . ASN A 1 163 ? 18.628 -15.351 -5.509 1.00 28.05 163 ASN A O 1
ATOM 1188 N N . MET A 1 164 ? 17.753 -15.529 -7.576 1.00 23.81 164 MET A N 1
ATOM 1189 C CA . MET A 1 164 ? 17.285 -14.146 -7.631 1.00 23.02 164 MET A CA 1
ATOM 1190 C C . MET A 1 164 ? 15.852 -14.047 -8.135 1.00 22.86 164 MET A C 1
ATOM 1191 O O . MET A 1 164 ? 15.430 -14.827 -8.991 1.00 25.10 164 MET A O 1
ATOM 1200 N N . LEU A 1 165 ? 15.112 -13.085 -7.592 1.00 22.12 165 LEU A N 1
ATOM 1201 C CA . LEU A 1 165 ? 13.740 -12.832 -8.026 1.00 24.00 165 LEU A CA 1
ATOM 1202 C C . LEU A 1 165 ? 13.804 -11.483 -8.734 1.00 23.12 165 LEU A C 1
ATOM 1203 O O . LEU A 1 165 ? 14.366 -10.526 -8.202 1.00 25.53 165 LEU A O 1
ATOM 1208 N N . VAL A 1 166 ? 13.245 -11.407 -9.935 1.00 23.64 166 VAL A N 1
ATOM 1209 C CA . VAL A 1 166 ? 13.269 -10.166 -10.694 1.00 21.92 166 VAL A CA 1
ATOM 1210 C C . VAL A 1 166 ? 11.863 -9.714 -11.056 1.00 23.31 166 VAL A C 1
ATOM 1211 O O . VAL A 1 166 ? 11.048 -10.517 -11.510 1.00 26.04 166 VAL A O 1
ATOM 1215 N N . SER A 1 167 ? 11.590 -8.428 -10.844 1.00 24.98 167 SER A N 1
ATOM 1216 C CA . SER A 1 167 ? 10.289 -7.841 -11.157 1.00 26.88 167 SER A CA 1
ATOM 1217 C C . SER A 1 167 ? 10.468 -6.466 -11.792 1.00 27.73 167 SER A C 1
ATOM 1218 O O . SER A 1 167 ? 11.435 -5.757 -11.507 1.00 26.91 167 SER A O 1
ATOM 1221 N N . VAL A 1 168 ? 9.525 -6.089 -12.648 1.00 26.80 168 VAL A N 1
ATOM 1222 C CA . VAL A 1 168 ? 9.576 -4.794 -13.305 1.00 26.98 168 VAL A CA 1
ATOM 1223 C C . VAL A 1 168 ? 8.166 -4.240 -13.436 1.00 26.94 168 VAL A C 1
ATOM 1224 O O . VAL A 1 168 ? 7.238 -4.977 -13.761 1.00 30.96 168 VAL A O 1
ATOM 1228 N N . SER A 1 169 ? 8.007 -2.949 -13.161 1.00 29.38 169 SER A N 1
ATOM 1229 C CA . SER A 1 169 ? 6.710 -2.291 -13.292 1.00 31.81 169 SER A CA 1
ATOM 1230 C C . SER A 1 169 ? 6.947 -0.999 -14.061 1.00 33.68 169 SER A C 1
ATOM 1231 O O . SER A 1 169 ? 8.085 -0.538 -14.168 1.00 30.70 169 SER A O 1
ATOM 1234 N N . SER A 1 170 ? 5.881 -0.418 -14.603 1.00 33.86 170 SER A N 1
ATOM 1235 C CA . SER A 1 170 ? 6.010 0.831 -15.341 1.00 36.84 170 SER A CA 1
ATOM 1236 C C . SER A 1 170 ? 5.830 1.987 -14.366 1.00 36.90 170 SER A C 1
ATOM 1237 O O . SER A 1 170 ? 5.883 3.155 -14.746 1.00 41.11 170 SER A O 1
ATOM 1240 N N . GLY A 1 171 ? 5.620 1.643 -13.100 1.00 35.97 171 GLY A N 1
ATOM 1241 C CA . GLY A 1 171 ? 5.435 2.649 -12.072 1.00 36.43 171 GLY A CA 1
ATOM 1242 C C . GLY A 1 171 ? 4.955 1.998 -10.792 1.00 36.53 171 GLY A C 1
ATOM 1243 O O . GLY A 1 171 ? 4.110 1.104 -10.830 1.00 36.28 171 GLY A O 1
ATOM 1244 N N . GLY A 1 172 ? 5.489 2.440 -9.658 1.00 35.03 172 GLY A N 1
ATOM 1245 C CA . GLY A 1 172 ? 5.091 1.861 -8.389 1.00 37.08 172 GLY A CA 1
ATOM 1246 C C . GLY A 1 172 ? 5.860 0.582 -8.110 1.00 35.22 172 GLY A C 1
ATOM 1247 O O . GLY A 1 172 ? 6.365 -0.061 -9.032 1.00 36.12 172 GLY A O 1
ATOM 1248 N N . LEU A 1 173 ? 5.943 0.207 -6.840 1.00 36.49 173 LEU A N 1
ATOM 1249 C CA . LEU A 1 173 ? 6.660 -0.999 -6.436 1.00 35.15 173 LEU A CA 1
ATOM 1250 C C . LEU A 1 173 ? 5.988 -2.248 -7.005 1.00 36.43 173 LEU A C 1
ATOM 1251 O O . LEU A 1 173 ? 4.777 -2.435 -6.854 1.00 35.98 173 LEU A O 1
ATOM 1256 N N . PRO A 1 174 ? 6.760 -3.114 -7.687 1.00 33.07 174 PRO A N 1
ATOM 1257 C CA . PRO A 1 174 ? 6.167 -4.333 -8.247 1.00 34.21 174 PRO A CA 1
ATOM 1258 C C . PRO A 1 174 ? 5.517 -5.138 -7.120 1.00 35.93 174 PRO A C 1
ATOM 1259 O O . PRO A 1 174 ? 5.957 -5.072 -5.974 1.00 33.66 174 PRO A O 1
ATOM 1263 N N . THR A 1 175 ? 4.474 -5.892 -7.445 1.00 39.38 175 THR A N 1
ATOM 1264 C CA . THR A 1 175 ? 3.780 -6.692 -6.443 1.00 42.30 175 THR A CA 1
ATOM 1265 C C . THR A 1 175 ? 3.888 -8.173 -6.774 1.00 42.91 175 THR A C 1
ATOM 1266 O O . THR A 1 175 ? 3.494 -9.034 -5.986 1.00 45.88 175 THR A O 1
ATOM 1270 N N . ASN A 1 176 ? 4.439 -8.460 -7.945 1.00 37.00 176 ASN A N 1
ATOM 1271 C CA . ASN A 1 176 ? 4.556 -9.825 -8.428 1.00 35.01 176 ASN A CA 1
ATOM 1272 C C . ASN A 1 176 ? 6.006 -10.184 -8.731 1.00 31.13 176 ASN A C 1
ATOM 1273 O O . ASN A 1 176 ? 6.828 -9.297 -8.938 1.00 29.62 176 ASN A O 1
ATOM 1278 N N . VAL A 1 177 ? 6.308 -11.479 -8.730 1.00 26.41 177 VAL A N 1
ATOM 1279 C CA . VAL A 1 177 ? 7.643 -11.959 -9.078 1.00 28.53 177 VAL A CA 1
ATOM 1280 C C . VAL A 1 177 ? 7.561 -12.318 -10.558 1.00 27.89 177 VAL A C 1
ATOM 1281 O O . VAL A 1 177 ? 6.866 -13.265 -10.927 1.00 29.30 177 VAL A O 1
ATOM 1285 N N . ASP A 1 178 ? 8.241 -11.554 -11.410 1.00 25.60 178 ASP A N 1
ATOM 1286 C CA . ASP A 1 178 ? 8.194 -11.818 -12.841 1.00 27.38 178 ASP A CA 1
ATOM 1287 C C . ASP A 1 178 ? 9.046 -13.007 -13.253 1.00 28.52 178 ASP A C 1
ATOM 1288 O O . ASP A 1 178 ? 8.685 -13.757 -14.163 1.00 27.99 178 ASP A O 1
ATOM 1293 N N . ALA A 1 179 ? 10.177 -13.186 -12.584 1.00 25.80 179 ALA A N 1
ATOM 1294 C CA . ALA A 1 179 ? 11.040 -14.311 -12.893 1.00 25.72 179 ALA A CA 1
ATOM 1295 C C . ALA A 1 179 ? 11.875 -14.724 -11.689 1.00 22.86 179 ALA A C 1
ATOM 1296 O O . ALA A 1 179 ? 12.224 -13.899 -10.846 1.00 26.06 179 ALA A O 1
ATOM 1298 N N . THR A 1 180 ? 12.139 -16.019 -11.592 1.00 23.86 180 THR A N 1
ATOM 1299 C CA . THR A 1 180 ? 12.999 -16.540 -10.541 1.00 24.39 180 THR A CA 1
ATOM 1300 C C . THR A 1 180 ? 14.107 -17.251 -11.310 1.00 29.50 180 THR A C 1
ATOM 1301 O O . THR A 1 180 ? 13.837 -18.127 -12.137 1.00 28.89 180 THR A O 1
ATOM 1305 N N . ILE A 1 181 ? 15.351 -16.844 -11.079 1.00 25.87 181 ILE A N 1
ATOM 1306 C CA . ILE A 1 181 ? 16.468 -17.458 -11.786 1.00 27.19 181 ILE A CA 1
ATOM 1307 C C . ILE A 1 181 ? 17.453 -18.121 -10.836 1.00 27.03 181 ILE A C 1
ATOM 1308 O O . ILE A 1 181 ? 17.577 -17.734 -9.674 1.00 26.56 181 ILE A O 1
ATOM 1313 N N . GLU A 1 182 ? 18.152 -19.128 -11.348 1.00 27.86 182 GLU A N 1
ATOM 1314 C CA . GLU A 1 182 ? 19.125 -19.867 -10.561 1.00 29.90 182 GLU A CA 1
ATOM 1315 C C . GLU A 1 182 ? 20.463 -19.870 -11.288 1.00 27.94 182 GLU A C 1
ATOM 1316 O O . GLU A 1 182 ? 20.570 -20.375 -12.405 1.00 27.72 182 GLU A O 1
ATOM 1322 N N . SER A 1 183 ? 21.472 -19.284 -10.653 1.00 27.66 183 SER A N 1
ATOM 1323 C CA . SER A 1 183 ? 22.822 -19.215 -11.213 1.00 29.69 183 SER A CA 1
ATOM 1324 C C . SER A 1 183 ? 23.715 -18.421 -10.287 1.00 28.69 183 SER A C 1
ATOM 1325 O O . SER A 1 183 ? 23.519 -17.222 -10.106 1.00 24.86 183 SER A O 1
ATOM 1328 N N . GLY A 1 184 ? 24.697 -19.096 -9.702 1.00 29.17 184 GLY A N 1
ATOM 1329 C CA . GLY A 1 184 ? 25.613 -18.420 -8.807 1.00 30.77 184 GLY A CA 1
ATOM 1330 C C . GLY A 1 184 ? 26.437 -17.366 -9.525 1.00 28.72 184 GLY A C 1
ATOM 1331 O O . GLY A 1 184 ? 26.711 -16.307 -8.964 1.00 27.46 184 GLY A O 1
ATOM 1332 N N . ASN A 1 185 ? 26.830 -17.644 -10.766 1.00 29.06 185 ASN A N 1
ATOM 1333 C CA . ASN A 1 185 ? 27.637 -16.688 -11.521 1.00 29.09 185 ASN A CA 1
ATOM 1334 C C . ASN A 1 185 ? 26.872 -15.418 -11.851 1.00 25.66 185 ASN A C 1
ATOM 1335 O O . ASN A 1 185 ? 27.422 -14.321 -11.760 1.00 25.49 185 ASN A O 1
ATOM 1340 N N . VAL A 1 186 ? 25.607 -15.561 -12.235 1.00 24.62 186 VAL A N 1
ATOM 1341 C CA . VAL A 1 186 ? 24.794 -14.395 -12.577 1.00 22.43 186 VAL A CA 1
ATOM 1342 C C . VAL A 1 186 ? 24.460 -13.587 -11.326 1.00 22.87 186 VAL A C 1
ATOM 1343 O O . VAL A 1 186 ? 24.534 -12.359 -11.328 1.00 22.38 186 VAL A O 1
ATOM 1347 N N . THR A 1 187 ? 24.100 -14.288 -10.255 1.00 23.55 187 THR A N 1
ATOM 1348 C CA . THR A 1 187 ? 23.755 -13.644 -8.998 1.00 24.35 187 THR A CA 1
ATOM 1349 C C . THR A 1 187 ? 24.952 -12.867 -8.451 1.00 23.34 187 THR A C 1
ATOM 1350 O O . THR A 1 187 ? 24.817 -11.722 -8.002 1.00 23.54 187 THR A O 1
ATOM 1354 N N . SER A 1 188 ? 26.128 -13.487 -8.510 1.00 21.43 188 SER A N 1
ATOM 1355 C CA . SER A 1 188 ? 27.352 -12.849 -8.037 1.00 22.03 188 SER A CA 1
ATOM 1356 C C . SER A 1 188 ? 27.723 -11.665 -8.916 1.00 22.00 188 SER A C 1
ATOM 1357 O O . SER A 1 188 ? 28.134 -10.623 -8.412 1.00 22.69 188 SER A O 1
ATOM 1360 N N . ALA A 1 189 ? 27.588 -11.838 -10.228 1.00 22.65 189 ALA A N 1
ATOM 1361 C CA . ALA A 1 189 ? 27.919 -10.776 -11.175 1.00 21.92 189 ALA A CA 1
ATOM 1362 C C . ALA A 1 189 ? 27.073 -9.522 -10.924 1.00 23.37 189 ALA A C 1
ATOM 1363 O O . ALA A 1 189 ? 27.603 -8.415 -10.848 1.00 20.12 189 ALA A O 1
ATOM 1365 N N . LEU A 1 190 ? 25.760 -9.696 -10.790 1.00 21.57 190 LEU A N 1
ATOM 1366 C CA . LEU A 1 190 ? 24.883 -8.553 -10.551 1.00 20.16 190 LEU A CA 1
ATOM 1367 C C . LEU A 1 190 ? 25.220 -7.834 -9.240 1.00 21.87 190 LEU A C 1
ATOM 1368 O O . LEU A 1 190 ? 25.158 -6.610 -9.170 1.00 19.75 190 LEU A O 1
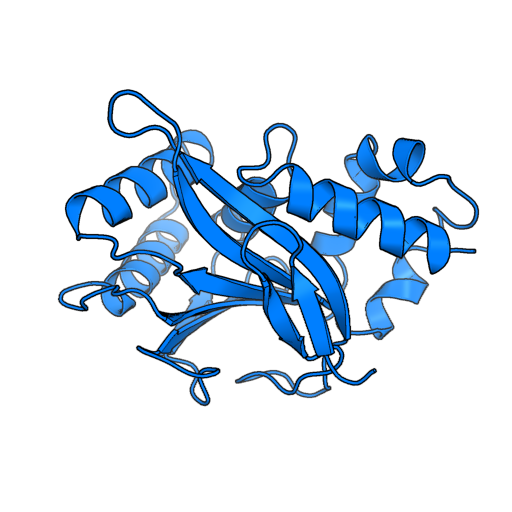ATOM 1373 N N . PHE A 1 191 ? 25.596 -8.578 -8.201 1.00 20.32 191 PHE A N 1
ATOM 1374 C CA . PHE A 1 191 ? 25.962 -7.937 -6.941 1.00 19.92 191 PHE A CA 1
ATOM 1375 C C . PHE A 1 191 ? 27.242 -7.111 -7.145 1.00 20.38 191 PHE A C 1
ATOM 1376 O O . PHE A 1 191 ? 27.347 -5.975 -6.668 1.00 21.42 191 PHE A O 1
ATOM 1384 N N . ASP A 1 192 ? 28.206 -7.689 -7.858 1.00 20.96 192 ASP A N 1
ATOM 1385 C CA . ASP A 1 192 ? 29.489 -7.031 -8.116 1.00 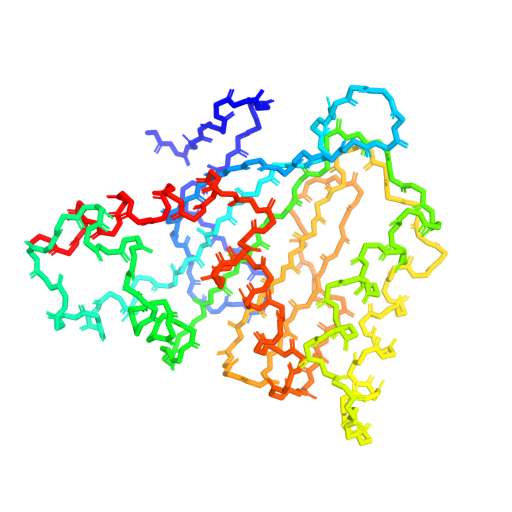22.24 192 ASP A CA 1
ATOM 1386 C C . ASP A 1 192 ? 29.311 -5.727 -8.899 1.00 20.65 192 ASP A C 1
ATOM 1387 O O . ASP A 1 192 ? 30.045 -4.758 -8.695 1.00 22.53 192 ASP A O 1
ATOM 1392 N N . VAL A 1 193 ? 28.329 -5.711 -9.791 1.00 22.32 193 VAL A N 1
ATOM 1393 C CA . VAL A 1 193 ? 28.034 -4.523 -10.592 1.00 22.00 193 VAL A CA 1
ATOM 1394 C C . VAL A 1 193 ? 27.821 -3.310 -9.686 1.00 24.55 193 VAL A C 1
ATOM 1395 O O . VAL A 1 193 ? 28.288 -2.207 -9.981 1.00 22.82 193 VAL A O 1
ATOM 1399 N N . PHE A 1 194 ? 27.137 -3.528 -8.566 1.00 20.94 194 PHE A N 1
ATOM 1400 C CA . PHE A 1 194 ? 26.826 -2.442 -7.638 1.00 20.74 194 PHE A CA 1
ATOM 1401 C C . PHE A 1 194 ? 27.738 -2.277 -6.429 1.00 21.26 194 PHE A C 1
ATOM 1402 O O . PHE A 1 194 ? 27.890 -1.165 -5.920 1.00 23.89 194 PHE A O 1
ATOM 1410 N N . PHE A 1 195 ? 28.350 -3.363 -5.967 1.00 21.98 195 PHE A N 1
ATOM 1411 C CA . PHE A 1 195 ? 29.192 -3.274 -4.778 1.00 20.38 195 PHE A CA 1
ATOM 1412 C C . PHE A 1 195 ? 30.643 -3.730 -4.917 1.00 25.75 195 PHE A C 1
ATOM 1413 O O . PHE A 1 195 ? 31.354 -3.850 -3.914 1.00 25.37 195 PHE A O 1
ATOM 1421 N N . GLY A 1 196 ? 31.075 -3.975 -6.152 1.00 24.11 196 GLY A N 1
ATOM 1422 C CA . GLY A 1 196 ? 32.446 -4.389 -6.398 1.00 26.31 196 GLY A CA 1
ATOM 1423 C C . GLY A 1 196 ? 33.416 -3.215 -6.408 1.00 27.60 196 GLY A C 1
ATOM 1424 O O . GLY A 1 196 ? 33.093 -2.126 -5.929 1.00 27.14 196 GLY A O 1
ATOM 1425 N N . ASP A 1 197 ? 34.605 -3.434 -6.965 1.00 30.00 197 ASP A N 1
ATOM 1426 C CA . ASP A 1 197 ? 35.637 -2.399 -7.017 1.00 34.49 197 ASP A CA 1
ATOM 1427 C C . ASP A 1 197 ? 35.291 -1.197 -7.884 1.00 35.04 197 ASP A C 1
ATOM 1428 O O . ASP A 1 197 ? 35.781 -0.092 -7.639 1.00 39.74 197 ASP A O 1
ATOM 1433 N N . SER A 1 198 ? 34.466 -1.416 -8.902 1.00 31.46 198 SER A N 1
ATOM 1434 C CA . SER A 1 198 ? 34.056 -0.342 -9.803 1.00 33.73 198 SER A CA 1
ATOM 1435 C C . SER A 1 198 ? 32.531 -0.291 -9.861 1.00 28.83 198 SER A C 1
ATOM 1436 O O . SER A 1 198 ? 31.924 -0.594 -10.890 1.00 33.09 198 SER A O 1
ATOM 1439 N N . PRO A 1 199 ? 31.892 0.102 -8.751 1.00 29.66 199 PRO A N 1
ATOM 1440 C CA . PRO A 1 199 ? 30.430 0.182 -8.693 1.00 30.17 199 PRO A CA 1
ATOM 1441 C C . PRO A 1 199 ? 29.858 1.162 -9.709 1.00 29.30 199 PRO A C 1
ATOM 1442 O O . PRO A 1 199 ? 30.407 2.252 -9.902 1.00 28.80 199 PRO A O 1
ATOM 1446 N N . VAL A 1 200 ? 28.766 0.775 -10.366 1.00 26.39 200 VAL A N 1
ATOM 1447 C CA . VAL A 1 200 ? 28.147 1.657 -11.352 1.00 25.55 200 VAL A CA 1
ATOM 1448 C C . VAL A 1 200 ? 27.585 2.882 -10.645 1.00 28.78 200 VAL A C 1
ATOM 1449 O O . VAL A 1 200 ? 27.416 3.938 -11.257 1.00 28.89 200 VAL A O 1
ATOM 1453 N N . SER A 1 201 ? 27.289 2.730 -9.356 1.00 25.53 201 SER A N 1
ATOM 1454 C CA . SER A 1 201 ? 26.788 3.836 -8.551 1.00 26.27 201 SER A CA 1
ATOM 1455 C C . SER A 1 201 ? 27.656 3.998 -7.307 1.00 27.37 201 SER A C 1
ATOM 1456 O O . SER A 1 201 ? 27.402 3.380 -6.266 1.00 25.00 201 SER A O 1
ATOM 1459 N N . PRO A 1 202 ? 28.715 4.813 -7.407 1.00 27.13 202 PRO A N 1
ATOM 1460 C CA . PRO A 1 202 ? 29.601 5.033 -6.264 1.00 29.82 202 PRO A CA 1
ATOM 1461 C C . PRO A 1 202 ? 28.825 5.599 -5.078 1.00 28.19 202 PRO A C 1
ATOM 1462 O O . PRO A 1 202 ? 29.132 5.291 -3.923 1.00 29.02 202 PRO A O 1
ATOM 1466 N N . THR A 1 203 ? 27.815 6.420 -5.362 1.00 28.30 203 THR A N 1
ATOM 1467 C CA . THR A 1 203 ? 27.013 7.005 -4.294 1.00 26.45 203 THR A CA 1
ATOM 1468 C C . THR A 1 203 ? 26.257 5.934 -3.515 1.00 27.58 203 THR A C 1
ATOM 1469 O O . THR A 1 203 ? 26.199 5.988 -2.288 1.00 29.18 203 THR A O 1
ATOM 1473 N N . LEU A 1 204 ? 25.681 4.958 -4.214 1.00 24.85 204 LEU A N 1
ATOM 1474 C CA . LEU A 1 204 ? 24.955 3.895 -3.524 1.00 23.70 204 LEU A CA 1
ATOM 1475 C C . LEU A 1 204 ? 25.879 3.112 -2.591 1.00 23.17 204 LEU A C 1
ATOM 1476 O O . LEU A 1 204 ? 25.521 2.834 -1.443 1.00 22.90 204 LEU A O 1
ATOM 1481 N N . LYS A 1 205 ? 27.064 2.746 -3.080 1.00 22.86 205 LYS A N 1
ATOM 1482 C CA . LYS A 1 205 ? 28.000 1.989 -2.261 1.00 24.20 205 LYS A CA 1
ATOM 1483 C C . LYS A 1 205 ? 28.432 2.790 -1.029 1.00 25.92 205 LYS A C 1
ATOM 1484 O O . LYS A 1 205 ? 28.496 2.256 0.084 1.00 26.70 205 LYS A O 1
ATOM 1490 N N . SER A 1 206 ? 28.721 4.072 -1.220 1.00 28.09 206 SER A N 1
ATOM 1491 C CA . SER A 1 206 ? 29.133 4.920 -0.099 1.00 27.79 206 SER A CA 1
ATOM 1492 C C . SER A 1 206 ? 28.012 5.074 0.923 1.00 28.90 206 SER A C 1
ATOM 1493 O O . SER A 1 206 ? 28.258 5.094 2.133 1.00 29.62 206 SER A O 1
ATOM 1496 N N . SER A 1 207 ? 26.782 5.183 0.435 1.00 27.37 207 SER A N 1
ATOM 1497 C CA . SER A 1 207 ? 25.626 5.331 1.313 1.00 27.97 207 SER A CA 1
ATOM 1498 C C . SER A 1 207 ? 25.492 4.093 2.199 1.00 29.51 207 SER A C 1
ATOM 1499 O O . SER A 1 207 ? 25.267 4.198 3.406 1.00 28.17 207 SER A O 1
ATOM 1502 N N . VAL A 1 208 ? 25.629 2.919 1.589 1.00 26.41 208 VAL A N 1
ATOM 1503 C CA . VAL A 1 208 ? 25.542 1.660 2.326 1.00 25.86 208 VAL A CA 1
ATOM 1504 C C . VAL A 1 208 ? 26.670 1.572 3.354 1.00 27.57 208 VAL A C 1
ATOM 1505 O O . VAL A 1 208 ? 26.452 1.163 4.500 1.00 27.52 208 VAL A O 1
ATOM 1509 N N . ALA A 1 209 ? 27.874 1.962 2.946 1.00 27.07 209 ALA A N 1
ATOM 1510 C CA . ALA A 1 209 ? 29.026 1.931 3.842 1.00 29.88 209 ALA A CA 1
ATOM 1511 C C . ALA A 1 209 ? 28.794 2.831 5.056 1.00 32.67 209 ALA A C 1
ATOM 1512 O O . ALA A 1 209 ? 29.064 2.432 6.192 1.00 32.62 209 ALA A O 1
ATOM 1514 N N . ASN A 1 210 ? 28.286 4.038 4.821 1.00 31.30 210 ASN A N 1
ATOM 1515 C CA . ASN A 1 210 ? 28.025 4.971 5.915 1.00 34.59 210 ASN A CA 1
ATOM 1516 C C . ASN A 1 210 ? 26.980 4.425 6.872 1.00 36.07 210 ASN A C 1
ATOM 1517 O O . ASN A 1 210 ? 27.152 4.488 8.089 1.00 35.92 210 ASN A O 1
ATOM 1522 N N . GLN A 1 211 ? 25.891 3.895 6.324 1.00 33.69 211 GLN A N 1
ATOM 1523 C CA . GLN A 1 211 ? 24.830 3.348 7.158 1.00 32.96 211 GLN A CA 1
ATOM 1524 C C . GLN A 1 211 ? 25.324 2.170 7.990 1.00 35.23 211 GLN A C 1
ATOM 1525 O O . GLN A 1 211 ? 24.960 2.034 9.162 1.00 35.09 211 GLN A O 1
ATOM 1531 N N . LEU A 1 212 ? 26.145 1.314 7.388 1.00 28.90 212 LEU A N 1
ATOM 1532 C CA . LEU A 1 212 ? 26.675 0.160 8.102 1.00 30.12 212 LEU A CA 1
ATOM 1533 C C . LEU A 1 212 ? 27.576 0.589 9.252 1.00 32.19 212 LEU A C 1
ATOM 1534 O O . LEU A 1 212 ? 27.613 -0.062 10.294 1.00 33.26 212 LEU A O 1
ATOM 1539 N N . ALA A 1 213 ? 28.305 1.681 9.061 1.00 32.21 213 ALA A N 1
ATOM 1540 C CA . ALA A 1 213 ? 29.182 2.174 10.115 1.00 35.53 213 ALA A CA 1
ATOM 1541 C C . ALA A 1 213 ? 28.331 2.605 11.311 1.00 38.62 213 ALA A C 1
ATOM 1542 O O . ALA A 1 213 ? 28.700 2.365 12.461 1.00 40.05 213 ALA A O 1
ATOM 1544 N N . MET A 1 214 ? 27.191 3.232 11.034 1.00 38.00 214 MET A N 1
ATOM 1545 C CA . MET A 1 214 ? 26.291 3.685 12.094 1.00 42.04 214 MET A CA 1
ATOM 1546 C C . MET A 1 214 ? 25.600 2.513 12.779 1.00 42.16 214 MET A C 1
ATOM 1547 O O . MET A 1 214 ? 25.365 2.541 13.988 1.00 42.99 214 MET A O 1
ATOM 1556 N N . THR A 1 215 ? 25.274 1.484 12.004 1.00 38.42 215 THR A N 1
ATOM 1557 C CA . THR A 1 215 ? 24.578 0.313 12.530 1.00 39.87 215 THR A CA 1
ATOM 1558 C C . THR A 1 215 ? 25.466 -0.693 13.254 1.00 40.77 215 THR A C 1
ATOM 1559 O O . THR A 1 215 ? 25.057 -1.276 14.259 1.00 40.54 215 THR A O 1
ATOM 1563 N N . LEU A 1 216 ? 26.672 -0.903 12.742 1.00 41.78 216 LEU A N 1
ATOM 1564 C CA . LEU A 1 216 ? 27.597 -1.849 13.354 1.00 46.08 216 LEU A CA 1
ATOM 1565 C C . LEU A 1 216 ? 28.418 -1.192 14.461 1.00 51.37 216 LEU A C 1
ATOM 1566 O O . LEU A 1 216 ? 29.621 -1.419 14.572 1.00 53.74 216 LEU A O 1
ATOM 1571 N N . VAL A 1 217 ? 27.760 -0.375 15.278 1.00 56.05 217 VAL A N 1
ATOM 1572 C CA . VAL A 1 217 ? 28.430 0.313 16.378 1.00 60.74 217 VAL A CA 1
ATOM 1573 C C . VAL A 1 217 ? 28.378 -0.530 17.648 1.00 62.54 217 VAL A C 1
ATOM 1574 O O . VAL A 1 217 ? 27.628 -1.530 17.633 1.00 65.43 217 VAL A O 1
#

Foldseek 3Di:
DQWDAAPPLRDIDGQWADAAPADHIWGWQFKFWFWQPPDDDIDTFKIKTKTWHCVLLVQQLVCFQDALVVLLPDPVSLVSRQARQTKMKMKIFTQAWADDVNVVVVVCVQQCVQCVDDDVLRVVQVVQVVVQCPPNTAGGQKMWMWMDNHLFKTFIDIDNHDHDHYGSDIGGGNSVSVSVSCCQRNPDHSTSRGSSRSSNSSNVVSD

Secondary structure (DSSP, 8-state):
--EEE-TTT--EEESEE--TT-SS-EEEEEEEEEEEESSSSEEEEEEEEEEE-GGGTGGGGGGTT--HHHHHT-HHHHHHHHHSSS-EEEEEEESS-B-HHHHHHHHHHHHTTT-SS--HHHHHHHHHHHHHHTT--B-TT-EEEEEEEETTEEEEEEESSS---S--EEEE-HHHHHHHHHHHHSSS-S-HHHHHHHHHHHHHH--

Organism: Arabidopsis thaliana (NCBI:txid3702)

CATH classification: 3.50.70.10 (+1 more: 1.10.890.20)

Radius of gyration: 16.22 Å; Cα contacts (8 Å, |Δi|>4): 410; chains: 1; bounding box: 33×39×44 Å

GO terms:
  GO:0009570 chloroplast stroma (C, IDA)
  GO:0009507 chloroplast (C, HDA)
  GO:0009570 chloroplast stroma (C, HDA)
  GO:0006631 fatty acid metabolic process (P, IMP)
  GO:0005504 fatty acid binding (F, IPI)